Protein AF-A0A843AH97-F1 (afdb_monomer_lite)

Sequence (191 aa):
MILENIKKQIEERYIKLLIFLILFKHTNIVRNILRIFKMFNLHNDKRGQLSIEFLLISLISILILVSISLPLTEIAVDSTLSTVKLLETKSEISKITNSIDDVYSDGVGSKRILYVEMPKETYLIFSNDSMLKKGIVTGNLDAFNYSKQIKIMFNADNINSRLNFKKNINYKVTIEWPIETENIILKNVEA

Secondary structure (DSSP, 8-state):
-HHHHHHHHHHHHHHHHHHHHHHHHHSHHHHHHHHHHHH---TT-HHHHHHHHHHHHHHHHHHHHHHHHHHHHHHHHHHHHHHHHHHHHHHHHHHHHHHHHHHHHH-TT-EEEEEEE-SS-EEEEEEEETTTTEEEEEEEEEETTEEEEEEEEES--SB-EEEEE-TT-EEEEEEE--TT-SSBEEEEEE-

pLDDT: mean 77.0, std 17.55, range [32.59, 95.69]

Foldseek 3Di:
DVVVVVVVVVVVVVVVVVVVVVVVVVPVVVVVVVVVVVVLVPPDDPPVSVVVVVVVVVVVVVVVVVVVVVVVVVVVVVVVVVVVLVVLQLVLVVVVQVVLLVQVVVHAFDKDKDKGARQAKWKWWWAADPVVCWIWIWIFGDDPPDTDIDIDIHNHRQETDMDTHHHGFIWIWMWHRYNVDPHIDIDIDGD

Organism: Methanobrevibacter arboriphilus (NCBI:txid39441)

Structure (mmCIF, N/CA/C/O backbone):
data_AF-A0A843AH97-F1
#
_entry.id   AF-A0A843AH97-F1
#
loop_
_atom_site.group_PDB
_atom_site.id
_atom_site.type_symbol
_atom_site.label_atom_id
_atom_site.label_alt_id
_atom_site.label_comp_id
_atom_site.label_asym_id
_atom_site.label_entity_id
_atom_site.label_seq_id
_atom_site.pdbx_PDB_ins_code
_atom_site.Cartn_x
_atom_site.Cartn_y
_atom_site.Cartn_z
_atom_site.occupancy
_atom_site.B_iso_or_equiv
_atom_site.auth_seq_id
_atom_site.auth_comp_id
_atom_site.auth_asym_id
_atom_site.auth_atom_id
_atom_site.pdbx_PDB_model_num
ATOM 1 N N . MET A 1 1 ? 15.071 20.144 -2.830 1.00 48.41 1 MET A N 1
ATOM 2 C CA . MET A 1 1 ? 15.054 18.743 -2.352 1.00 48.41 1 MET A CA 1
ATOM 3 C C . MET A 1 1 ? 14.741 17.702 -3.435 1.00 48.41 1 MET A C 1
ATOM 5 O O . MET A 1 1 ? 15.640 16.942 -3.753 1.00 48.41 1 MET A O 1
ATOM 9 N N . ILE A 1 2 ? 13.555 17.658 -4.072 1.00 35.97 2 ILE A N 1
ATOM 10 C CA . ILE A 1 2 ? 13.271 16.689 -5.173 1.00 35.97 2 ILE A CA 1
ATOM 11 C C . ILE A 1 2 ? 14.210 16.901 -6.371 1.00 35.97 2 ILE A C 1
ATOM 13 O O . ILE A 1 2 ? 14.815 15.957 -6.870 1.00 35.97 2 ILE A O 1
ATOM 17 N N . LEU A 1 3 ? 14.398 18.162 -6.769 1.00 32.59 3 LEU A N 1
ATOM 18 C CA . LEU A 1 3 ? 15.312 18.546 -7.849 1.00 32.59 3 LEU A CA 1
ATOM 19 C C . LEU A 1 3 ? 16.770 18.145 -7.559 1.00 32.59 3 LEU A C 1
ATOM 21 O O . LEU A 1 3 ? 17.535 17.858 -8.467 1.00 32.59 3 LEU A O 1
ATOM 25 N N . GLU A 1 4 ? 17.133 18.092 -6.281 1.00 37.38 4 GLU A N 1
ATOM 26 C CA . GLU A 1 4 ? 18.486 17.833 -5.789 1.00 37.38 4 GLU A CA 1
ATOM 27 C C . GLU A 1 4 ? 18.822 16.340 -5.832 1.00 37.38 4 GLU A C 1
ATOM 29 O O . GLU A 1 4 ? 19.929 15.969 -6.200 1.00 37.38 4 GLU A O 1
ATOM 34 N N . ASN A 1 5 ? 17.839 15.472 -5.570 1.00 41.22 5 ASN A N 1
ATOM 35 C CA . ASN A 1 5 ? 17.988 14.025 -5.732 1.00 41.22 5 ASN A CA 1
ATOM 36 C C . ASN A 1 5 ? 17.799 13.551 -7.169 1.00 41.22 5 ASN A C 1
ATOM 38 O O . ASN A 1 5 ? 18.440 12.581 -7.560 1.00 41.22 5 ASN A O 1
ATOM 42 N N . ILE A 1 6 ? 16.988 14.248 -7.972 1.00 43.59 6 ILE A N 1
ATOM 43 C CA . ILE A 1 6 ? 16.999 14.061 -9.427 1.00 43.59 6 ILE A CA 1
ATOM 44 C C . ILE A 1 6 ? 18.389 14.417 -9.947 1.00 43.59 6 ILE A C 1
ATOM 46 O O . ILE A 1 6 ? 18.993 13.612 -10.642 1.00 43.59 6 ILE A O 1
ATOM 50 N N . LYS A 1 7 ? 18.951 15.556 -9.525 1.00 41.38 7 LYS A N 1
ATOM 51 C CA . LYS A 1 7 ? 20.321 15.943 -9.869 1.00 41.38 7 LYS A CA 1
ATOM 52 C C . LYS A 1 7 ? 21.348 14.919 -9.381 1.00 41.38 7 LYS A C 1
ATOM 54 O O . LYS A 1 7 ? 22.207 14.551 -10.164 1.00 41.38 7 LYS A O 1
ATOM 59 N N . LYS A 1 8 ? 21.221 14.386 -8.163 1.00 50.06 8 LYS A N 1
ATOM 60 C CA . LYS A 1 8 ? 22.144 13.382 -7.607 1.00 50.06 8 LYS A CA 1
ATOM 61 C C . LYS A 1 8 ? 22.036 12.012 -8.283 1.00 50.06 8 LYS A C 1
ATOM 63 O O . LYS A 1 8 ? 23.054 11.389 -8.546 1.00 50.06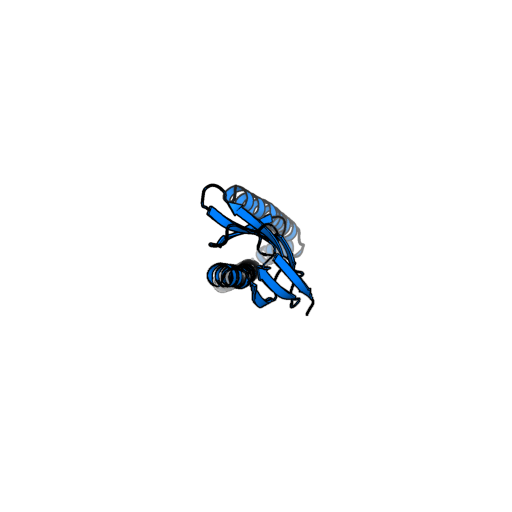 8 LYS A O 1
ATOM 68 N N . GLN A 1 9 ? 20.831 11.543 -8.616 1.00 45.91 9 GLN A N 1
ATOM 69 C CA . GLN A 1 9 ? 20.646 10.313 -9.398 1.00 45.91 9 GLN A CA 1
ATOM 70 C C . GLN A 1 9 ? 21.094 10.486 -10.844 1.00 45.91 9 GLN A C 1
ATOM 72 O O . GLN A 1 9 ? 21.639 9.548 -11.421 1.00 45.91 9 GLN A O 1
ATOM 77 N N . ILE A 1 10 ? 20.875 11.668 -11.422 1.00 49.38 10 ILE A N 1
ATOM 78 C CA . ILE A 1 10 ? 21.447 12.044 -12.709 1.00 49.38 10 ILE A CA 1
ATOM 79 C C . ILE A 1 10 ? 22.967 12.025 -12.578 1.00 49.38 10 ILE A C 1
ATOM 81 O O . ILE A 1 10 ? 23.585 11.332 -13.357 1.00 49.38 10 ILE A O 1
ATOM 85 N N . GLU A 1 11 ? 23.578 12.650 -11.575 1.00 50.44 11 GLU A N 1
ATOM 86 C CA . GLU A 1 11 ? 25.032 12.663 -11.371 1.00 50.44 11 GLU A CA 1
ATOM 87 C C . GLU A 1 11 ? 25.610 11.260 -11.128 1.00 50.44 11 GLU A C 1
ATOM 89 O O . GLU A 1 11 ? 26.576 10.899 -11.786 1.00 50.44 11 GLU A O 1
ATOM 94 N N . GLU A 1 12 ? 25.010 10.416 -10.285 1.00 60.78 12 GLU A N 1
ATOM 95 C CA . GLU A 1 12 ? 25.463 9.032 -10.062 1.00 60.78 12 GLU A CA 1
ATOM 96 C C . GLU A 1 12 ? 25.290 8.152 -11.306 1.00 60.78 12 GLU A C 1
ATOM 98 O O . GLU A 1 12 ? 26.157 7.331 -11.623 1.00 60.78 12 GLU A O 1
ATOM 103 N N . ARG A 1 13 ? 24.187 8.319 -12.046 1.00 56.66 13 ARG A N 1
ATOM 104 C CA . ARG A 1 13 ? 23.978 7.603 -13.309 1.00 56.66 13 ARG A CA 1
ATOM 105 C C . ARG A 1 13 ? 24.857 8.160 -14.414 1.00 56.66 13 ARG A C 1
ATOM 107 O O . ARG A 1 13 ? 25.348 7.355 -15.184 1.00 56.66 13 ARG A O 1
ATOM 114 N N . TYR A 1 14 ? 25.134 9.462 -14.458 1.00 56.94 14 TYR A N 1
ATOM 115 C CA . TYR A 1 14 ? 26.112 10.084 -15.350 1.00 56.94 14 TYR A CA 1
ATOM 116 C C . TYR A 1 14 ? 27.508 9.616 -14.998 1.00 56.94 14 TYR A C 1
ATOM 118 O O . TYR A 1 14 ? 28.251 9.330 -15.911 1.00 56.94 14 TYR A O 1
ATOM 126 N N . ILE A 1 15 ? 27.862 9.445 -13.727 1.00 57.78 15 ILE A N 1
ATOM 127 C CA . ILE A 1 15 ? 29.131 8.836 -13.325 1.00 57.78 15 ILE A CA 1
ATOM 128 C C . ILE A 1 15 ? 29.176 7.387 -13.803 1.00 57.78 15 ILE A C 1
ATOM 130 O O . ILE A 1 15 ? 30.179 6.996 -14.378 1.00 57.78 15 ILE A O 1
ATOM 134 N N . LYS A 1 16 ? 28.097 6.601 -13.686 1.00 53.53 16 LYS A N 1
ATOM 135 C CA . LYS A 1 16 ? 28.036 5.254 -14.286 1.00 53.53 16 LYS A CA 1
ATOM 136 C C . LYS A 1 16 ? 28.083 5.273 -15.812 1.00 53.53 16 LYS A C 1
ATOM 138 O O . LYS A 1 16 ? 28.697 4.387 -16.387 1.00 53.53 16 LYS A O 1
ATOM 143 N N . LEU A 1 17 ? 27.486 6.266 -16.464 1.00 51.50 17 LEU A N 1
ATOM 144 C CA . LEU A 1 17 ? 27.475 6.445 -17.917 1.00 51.50 17 LEU A CA 1
ATOM 145 C C . LEU A 1 17 ? 28.831 6.954 -18.412 1.00 51.50 17 LEU A C 1
ATOM 147 O O . LEU A 1 17 ? 29.264 6.585 -19.487 1.00 51.50 17 LEU A O 1
ATOM 151 N N . LEU A 1 18 ? 29.537 7.736 -17.601 1.00 51.19 18 LEU A N 1
ATOM 152 C CA . LEU A 1 18 ? 30.864 8.287 -17.842 1.00 51.19 18 LEU A CA 1
ATOM 153 C C . LEU A 1 18 ? 31.929 7.234 -17.532 1.00 51.19 18 LEU A C 1
ATOM 155 O O . LEU A 1 18 ? 32.866 7.105 -18.298 1.00 51.19 18 LEU A O 1
ATOM 159 N N . ILE A 1 19 ? 31.731 6.390 -16.517 1.00 55.66 19 ILE A N 1
ATOM 160 C CA . ILE A 1 19 ? 32.484 5.150 -16.286 1.00 55.66 19 ILE A CA 1
ATOM 161 C C . ILE A 1 19 ? 32.213 4.166 -17.420 1.00 55.66 19 ILE A C 1
ATOM 163 O O . ILE A 1 19 ? 33.160 3.599 -17.941 1.00 55.66 19 ILE A O 1
ATOM 167 N N . PHE A 1 20 ? 30.966 3.998 -17.863 1.00 57.06 20 PHE A N 1
ATOM 168 C CA . PHE A 1 20 ? 30.628 3.184 -19.028 1.00 57.06 20 PHE A CA 1
ATOM 169 C C . PHE A 1 20 ? 31.269 3.753 -20.290 1.00 57.06 20 PHE A C 1
ATOM 171 O O . PHE A 1 20 ? 31.850 2.986 -21.028 1.00 57.06 20 PHE A O 1
ATOM 178 N N . LEU A 1 21 ? 31.263 5.068 -20.517 1.00 50.25 21 LEU A N 1
ATOM 179 C CA . LEU A 1 21 ? 31.915 5.723 -21.655 1.00 50.25 21 LEU A CA 1
ATOM 180 C C . LEU A 1 21 ? 33.443 5.663 -21.563 1.00 50.25 21 LEU A C 1
ATOM 182 O O . LEU A 1 21 ? 34.095 5.512 -22.589 1.00 50.25 21 LEU A O 1
ATOM 186 N N . ILE A 1 22 ? 34.027 5.750 -20.366 1.00 53.50 22 ILE A N 1
ATOM 187 C CA . ILE A 1 22 ? 35.463 5.569 -20.123 1.00 53.50 22 ILE A CA 1
ATOM 188 C C . ILE A 1 22 ? 35.842 4.112 -20.371 1.00 53.50 22 ILE A C 1
ATOM 190 O O . ILE A 1 22 ? 36.798 3.868 -21.097 1.00 53.50 22 ILE A O 1
ATOM 194 N N . LEU A 1 23 ? 35.082 3.152 -19.837 1.00 44.38 23 LEU A N 1
ATOM 195 C CA . LEU A 1 23 ? 35.257 1.720 -20.076 1.00 44.38 23 LEU A CA 1
ATOM 196 C C . LEU A 1 23 ? 35.037 1.394 -21.550 1.00 44.38 23 LEU A C 1
ATOM 198 O O . LEU A 1 23 ? 35.840 0.672 -22.114 1.00 44.38 23 LEU A O 1
ATOM 202 N N . PHE A 1 24 ? 34.033 1.981 -22.199 1.00 46.62 24 PHE A N 1
ATOM 203 C CA . PHE A 1 24 ? 33.745 1.863 -23.627 1.00 46.62 24 PHE A CA 1
ATOM 204 C C . PHE A 1 24 ? 34.924 2.407 -24.435 1.00 46.62 24 PHE A C 1
ATOM 206 O O . PHE A 1 24 ? 35.489 1.669 -25.234 1.00 46.62 24 PHE A O 1
ATOM 213 N N . LYS A 1 25 ? 35.415 3.616 -24.133 1.00 46.50 25 LYS A N 1
ATOM 214 C CA . LYS A 1 25 ? 36.637 4.205 -24.710 1.00 46.50 25 LYS A CA 1
ATOM 215 C C . LYS A 1 25 ? 37.885 3.342 -24.469 1.00 46.50 25 LYS A C 1
ATOM 217 O O . LYS A 1 25 ? 38.761 3.309 -25.332 1.00 46.50 25 LYS A O 1
ATOM 222 N N . HIS A 1 26 ? 37.964 2.639 -23.336 1.00 46.81 26 HIS A N 1
ATOM 223 C CA . HIS A 1 26 ? 39.057 1.723 -22.988 1.00 46.81 26 HIS A CA 1
ATOM 224 C C . HIS A 1 26 ? 38.845 0.271 -23.434 1.00 46.81 26 HIS A C 1
ATOM 226 O O . HIS A 1 26 ? 39.781 -0.527 -23.341 1.00 46.81 26 HIS A O 1
ATOM 232 N N . THR A 1 27 ? 37.670 -0.095 -23.950 1.00 45.19 27 THR A N 1
ATOM 233 C CA . THR A 1 27 ? 37.465 -1.423 -24.518 1.00 45.19 27 THR A CA 1
ATOM 234 C C . THR A 1 27 ? 38.275 -1.532 -25.804 1.00 45.19 27 THR A C 1
ATOM 236 O O . THR A 1 27 ? 38.279 -0.633 -26.652 1.00 45.19 27 THR A O 1
ATOM 239 N N . ASN A 1 28 ? 38.941 -2.676 -25.993 1.00 49.50 28 ASN A N 1
ATOM 240 C CA . ASN A 1 28 ? 39.615 -2.993 -27.255 1.00 49.50 28 ASN A CA 1
ATOM 241 C C . ASN A 1 28 ? 38.661 -2.892 -28.461 1.00 49.50 28 ASN A C 1
ATOM 243 O O . ASN A 1 28 ? 39.136 -2.690 -29.571 1.00 49.50 28 ASN A O 1
ATOM 247 N N . ILE A 1 29 ? 37.342 -2.960 -28.238 1.00 50.91 29 ILE A N 1
ATOM 248 C CA . ILE A 1 29 ? 36.276 -2.769 -29.226 1.00 50.91 29 ILE A CA 1
ATOM 249 C C . ILE A 1 29 ? 36.236 -1.346 -29.784 1.00 50.91 29 ILE A C 1
ATOM 251 O O . ILE A 1 29 ? 36.312 -1.205 -30.997 1.00 50.91 29 ILE A O 1
ATOM 255 N N . VAL A 1 30 ? 36.206 -0.288 -28.967 1.00 50.69 30 VAL A N 1
ATOM 256 C CA . VAL A 1 30 ? 36.176 1.093 -29.497 1.00 50.69 30 VAL A CA 1
ATOM 257 C C . VAL A 1 30 ? 37.502 1.462 -30.145 1.00 50.69 30 VAL A C 1
ATOM 259 O O . VAL A 1 30 ? 37.520 2.079 -31.210 1.00 50.69 30 VAL A O 1
ATOM 262 N N . ARG A 1 31 ? 38.625 1.013 -29.567 1.00 50.66 31 ARG A N 1
ATOM 263 C CA . ARG A 1 31 ? 39.939 1.181 -30.197 1.00 50.66 31 ARG A CA 1
ATOM 264 C C . ARG A 1 31 ? 40.022 0.424 -31.525 1.00 50.66 31 ARG A C 1
ATOM 266 O O . ARG A 1 31 ? 40.569 0.980 -32.470 1.00 50.66 31 ARG A O 1
ATOM 273 N N . ASN A 1 32 ? 39.458 -0.784 -31.630 1.00 51.88 32 ASN A N 1
ATOM 274 C CA . ASN A 1 32 ? 39.369 -1.525 -32.892 1.00 51.88 32 ASN A CA 1
ATOM 275 C C . ASN A 1 32 ? 38.402 -0.878 -33.883 1.00 51.88 32 ASN A C 1
ATOM 277 O O . ASN A 1 32 ? 38.752 -0.820 -35.049 1.00 51.88 32 ASN A O 1
ATOM 281 N N . ILE A 1 33 ? 37.254 -0.341 -33.463 1.00 55.91 33 ILE A N 1
ATOM 282 C CA . ILE A 1 33 ? 36.317 0.376 -34.345 1.00 55.91 33 ILE A CA 1
ATOM 283 C C . ILE A 1 33 ? 36.978 1.641 -34.905 1.00 55.91 33 ILE A C 1
ATOM 285 O O . ILE A 1 33 ? 36.928 1.873 -36.108 1.00 55.91 33 ILE A O 1
ATOM 289 N N . LEU A 1 34 ? 37.686 2.414 -34.075 1.00 55.69 34 LEU A N 1
ATOM 290 C CA . LEU A 1 34 ? 38.451 3.579 -34.529 1.00 55.69 34 LEU A CA 1
ATOM 291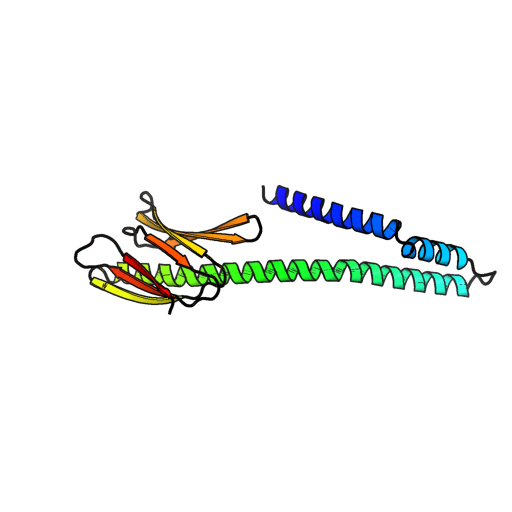 C C . LEU A 1 34 ? 39.599 3.173 -35.474 1.00 55.69 34 LEU A C 1
ATOM 293 O O . LEU A 1 34 ? 39.903 3.879 -36.433 1.00 55.69 34 LEU A O 1
ATOM 297 N N . ARG A 1 35 ? 40.232 2.015 -35.231 1.00 54.41 35 ARG A N 1
ATOM 298 C CA . ARG A 1 35 ? 41.276 1.446 -36.099 1.00 54.41 35 ARG A CA 1
ATOM 299 C C . ARG A 1 35 ? 40.701 0.924 -37.418 1.00 54.41 35 ARG A C 1
ATOM 301 O O . ARG A 1 35 ? 41.342 1.124 -38.439 1.00 54.41 35 ARG A O 1
ATOM 308 N N . ILE A 1 36 ? 39.502 0.340 -37.404 1.00 55.31 36 ILE A N 1
ATOM 309 C CA . ILE A 1 36 ? 38.724 -0.064 -38.584 1.00 55.31 36 ILE A CA 1
ATOM 310 C C . ILE A 1 36 ? 38.350 1.175 -39.396 1.00 55.31 36 ILE A C 1
ATOM 312 O O . ILE A 1 36 ? 38.588 1.171 -40.592 1.00 55.31 36 ILE A O 1
ATOM 316 N N . PHE A 1 37 ? 37.893 2.264 -38.768 1.00 53.94 37 PHE A N 1
ATOM 317 C CA . PHE A 1 37 ? 37.676 3.551 -39.446 1.00 53.94 37 PHE A CA 1
ATOM 318 C C . PHE A 1 37 ? 38.953 4.078 -40.105 1.00 53.94 37 PHE A C 1
ATOM 320 O O . PHE A 1 37 ? 38.936 4.507 -41.253 1.00 53.94 37 PHE A O 1
ATOM 327 N N . LYS A 1 38 ? 40.088 3.990 -39.404 1.00 54.53 38 LYS A N 1
ATOM 328 C CA . LYS A 1 38 ? 41.392 4.407 -39.939 1.00 54.53 38 LYS A CA 1
ATOM 329 C C . LYS A 1 38 ? 41.898 3.484 -41.062 1.00 54.53 38 LYS A C 1
ATOM 331 O O . LYS A 1 38 ? 42.647 3.936 -41.921 1.00 54.53 38 LYS A O 1
ATOM 336 N N . MET A 1 39 ? 41.493 2.212 -41.053 1.00 49.28 39 MET A N 1
ATOM 337 C CA . MET A 1 39 ? 41.811 1.189 -42.059 1.00 49.28 39 MET A CA 1
ATOM 338 C C . MET A 1 39 ? 40.858 1.236 -43.267 1.00 49.28 39 MET A C 1
ATOM 340 O O . MET A 1 39 ? 41.263 0.885 -44.368 1.00 49.28 39 MET A O 1
ATOM 344 N N . PHE A 1 40 ? 39.636 1.752 -43.089 1.00 52.19 40 PHE A N 1
ATOM 345 C CA . PHE A 1 40 ? 38.654 2.039 -44.142 1.00 52.19 40 PHE A CA 1
ATOM 346 C C . PHE A 1 40 ? 38.987 3.287 -44.972 1.00 52.19 40 PHE A C 1
ATOM 348 O O . PHE A 1 40 ? 38.171 3.729 -45.781 1.00 52.19 40 PHE A O 1
ATOM 355 N N . ASN A 1 41 ? 40.210 3.815 -44.856 1.00 49.38 41 ASN A N 1
ATOM 356 C CA . ASN A 1 41 ? 40.803 4.675 -45.878 1.00 49.38 41 ASN A CA 1
ATOM 357 C C . ASN A 1 41 ? 41.210 3.808 -47.092 1.00 49.38 41 ASN A C 1
ATOM 359 O O . ASN A 1 41 ? 42.381 3.664 -47.447 1.00 49.38 41 ASN A O 1
ATOM 363 N N . LEU A 1 42 ? 40.205 3.121 -47.635 1.00 50.28 42 LEU A N 1
ATOM 364 C CA . LEU A 1 42 ? 40.272 2.108 -48.672 1.00 50.28 42 LEU A CA 1
ATOM 365 C C . LEU A 1 42 ? 40.537 2.821 -50.002 1.00 50.28 42 LEU A C 1
ATOM 367 O O . LEU A 1 42 ? 39.665 3.474 -50.557 1.00 50.28 42 LEU A O 1
ATOM 371 N N . HIS A 1 43 ? 41.792 2.742 -50.437 1.00 51.66 43 HIS A N 1
ATOM 372 C CA . HIS A 1 43 ? 42.292 2.875 -51.806 1.00 51.66 43 HIS A CA 1
ATOM 373 C C . HIS A 1 43 ? 41.345 3.529 -52.845 1.00 51.66 43 HIS A C 1
ATOM 375 O O . HIS A 1 43 ? 40.490 2.867 -53.418 1.00 51.66 43 HIS A O 1
ATOM 381 N N . ASN A 1 44 ? 41.581 4.815 -53.134 1.00 53.03 44 ASN A N 1
ATOM 382 C CA . ASN A 1 44 ? 41.389 5.503 -54.424 1.00 53.03 44 ASN A CA 1
ATOM 383 C C . ASN A 1 44 ? 40.116 5.243 -55.269 1.00 53.03 44 ASN A C 1
ATOM 385 O O . ASN A 1 44 ? 40.170 5.414 -56.485 1.00 53.03 44 ASN A O 1
ATOM 389 N N . ASP A 1 45 ? 38.952 4.975 -54.669 1.00 58.00 45 ASP A N 1
ATOM 390 C CA . ASP A 1 45 ? 37.665 5.150 -55.361 1.00 58.00 45 ASP A CA 1
ATOM 391 C C . ASP A 1 45 ? 36.699 6.028 -54.550 1.00 58.00 45 ASP A C 1
ATOM 393 O O . ASP A 1 45 ? 35.979 5.595 -53.646 1.00 58.00 45 ASP A O 1
ATOM 397 N N . LYS A 1 46 ? 36.713 7.327 -54.877 1.00 61.16 46 LYS A N 1
ATOM 398 C CA . LYS A 1 46 ? 36.056 8.398 -54.109 1.00 61.16 46 LYS A CA 1
ATOM 399 C C . LYS A 1 46 ? 34.533 8.254 -54.031 1.00 61.16 46 LYS A C 1
ATOM 401 O O . LYS A 1 46 ? 33.919 8.865 -53.163 1.00 61.16 46 LYS A O 1
ATOM 406 N N . ARG A 1 47 ? 33.908 7.498 -54.943 1.00 63.06 47 ARG A N 1
ATOM 407 C CA . ARG A 1 47 ? 32.441 7.366 -55.006 1.00 63.06 47 ARG A CA 1
ATOM 408 C C . ARG A 1 47 ? 31.918 6.237 -54.115 1.00 63.06 47 ARG A C 1
ATOM 410 O O . ARG A 1 47 ? 30.926 6.443 -53.426 1.00 63.06 47 ARG A O 1
ATOM 417 N N . GLY A 1 48 ? 32.599 5.088 -54.077 1.00 62.66 48 GLY A N 1
ATOM 418 C CA . GLY A 1 48 ? 32.209 3.945 -53.239 1.00 62.66 48 GLY A CA 1
ATOM 419 C C . GLY A 1 48 ? 32.534 4.130 -51.752 1.00 62.66 48 GLY A C 1
ATOM 420 O O . GLY A 1 48 ? 31.758 3.710 -50.894 1.00 62.66 48 GLY A O 1
ATOM 421 N N . GLN A 1 49 ? 33.640 4.818 -51.440 1.00 68.81 49 GLN A N 1
ATOM 422 C CA . GLN A 1 49 ? 34.074 5.085 -50.063 1.00 68.81 49 GLN A CA 1
ATOM 423 C C . GLN A 1 49 ? 33.067 5.956 -49.290 1.00 68.81 49 GLN A C 1
ATOM 425 O O . GLN A 1 49 ? 32.730 5.638 -48.152 1.00 68.81 49 GLN A O 1
ATOM 430 N N . LEU A 1 50 ? 32.525 7.003 -49.924 1.00 68.75 50 LEU A N 1
ATOM 431 C CA . LEU A 1 50 ? 31.550 7.901 -49.292 1.00 68.75 50 LEU A CA 1
ATOM 432 C C . LEU A 1 50 ? 30.246 7.182 -48.920 1.00 68.75 50 LEU A C 1
ATOM 434 O O . LEU A 1 50 ? 29.699 7.408 -47.842 1.00 68.75 50 LEU A O 1
ATOM 438 N N . SER A 1 51 ? 29.756 6.289 -49.784 1.00 77.81 51 SER A N 1
ATOM 439 C CA . SER A 1 51 ? 28.543 5.512 -49.508 1.00 77.81 51 SER A CA 1
ATOM 440 C C . SER A 1 51 ? 28.734 4.530 -48.348 1.00 77.81 51 SER A C 1
ATOM 442 O O . SER A 1 51 ? 27.832 4.379 -47.525 1.00 77.81 51 SER A O 1
ATOM 444 N N . ILE A 1 52 ? 29.908 3.894 -48.250 1.00 78.38 52 ILE A N 1
ATOM 445 C CA . ILE A 1 52 ? 30.224 2.950 -47.168 1.00 78.38 52 ILE A CA 1
ATOM 446 C C . ILE A 1 52 ? 30.373 3.669 -45.821 1.00 78.38 52 ILE A C 1
ATOM 448 O O . ILE A 1 52 ? 29.880 3.184 -44.803 1.00 78.38 52 ILE A O 1
ATOM 452 N N . GLU A 1 53 ? 31.014 4.840 -45.816 1.00 72.56 53 GLU A N 1
ATOM 453 C CA . GLU A 1 53 ? 31.228 5.642 -44.613 1.00 72.56 53 GLU A CA 1
ATOM 454 C C . GLU A 1 53 ? 29.896 6.168 -44.079 1.00 72.56 53 GLU A C 1
ATOM 456 O O . GLU A 1 53 ? 29.613 6.049 -42.887 1.00 72.56 53 GLU A O 1
ATOM 461 N N . PHE A 1 54 ? 29.026 6.645 -44.973 1.00 81.06 54 PHE A N 1
ATOM 462 C CA . PHE A 1 54 ? 27.678 7.065 -44.608 1.00 81.06 54 PHE A CA 1
ATOM 463 C C . PHE A 1 54 ? 26.849 5.913 -44.017 1.00 81.06 54 PHE A C 1
ATOM 465 O O . PHE A 1 54 ? 26.180 6.094 -42.997 1.00 81.06 54 PHE A O 1
ATOM 472 N N . LEU A 1 55 ? 26.931 4.713 -44.604 1.00 82.50 55 LEU A N 1
ATOM 473 C CA . LEU A 1 55 ? 26.243 3.523 -44.095 1.00 82.50 55 LEU A CA 1
ATOM 474 C C . LEU A 1 55 ? 26.756 3.136 -42.700 1.00 82.50 55 LEU A C 1
ATOM 476 O O . LEU A 1 55 ? 25.957 2.885 -41.798 1.00 82.50 55 LEU A O 1
ATOM 480 N N . LEU A 1 56 ? 28.075 3.145 -42.494 1.00 77.62 56 LEU A N 1
ATOM 481 C CA . LEU A 1 56 ? 28.697 2.848 -41.201 1.00 77.62 56 LEU A CA 1
ATOM 482 C C . LEU A 1 56 ? 28.331 3.878 -40.127 1.00 77.62 56 LEU A C 1
ATOM 484 O O . LEU A 1 56 ? 28.003 3.491 -39.006 1.00 77.62 56 LEU A O 1
ATOM 488 N N . ILE A 1 57 ? 28.346 5.172 -40.457 1.00 81.00 57 ILE A N 1
ATOM 489 C CA . ILE A 1 57 ? 27.942 6.239 -39.533 1.00 81.00 57 ILE A CA 1
ATOM 490 C C . ILE A 1 57 ? 26.470 6.072 -39.151 1.00 81.00 57 ILE A C 1
ATOM 492 O O . ILE A 1 57 ? 26.152 6.085 -37.965 1.00 81.00 57 ILE A O 1
ATOM 496 N N . SER A 1 58 ? 25.587 5.841 -40.127 1.00 80.69 58 SER A N 1
ATOM 497 C CA . SER A 1 58 ? 24.159 5.610 -39.878 1.00 80.69 58 SER A CA 1
ATOM 498 C C . SER A 1 58 ? 23.927 4.396 -38.973 1.00 80.69 58 SER A C 1
ATOM 500 O O . SER A 1 58 ? 23.189 4.488 -37.990 1.00 80.69 58 SER A O 1
ATOM 502 N N . LEU A 1 59 ? 24.626 3.286 -39.232 1.00 83.31 59 LEU A N 1
ATOM 503 C CA . LEU A 1 59 ? 24.555 2.082 -38.405 1.00 83.31 59 LEU A CA 1
ATOM 504 C C . LEU A 1 59 ? 25.005 2.356 -36.963 1.00 83.31 59 LEU A C 1
ATOM 506 O O . LEU A 1 59 ? 24.331 1.952 -36.017 1.00 83.31 59 LEU A O 1
ATOM 510 N N . ILE A 1 60 ? 26.112 3.076 -36.778 1.00 82.88 60 ILE A N 1
ATOM 511 C CA . ILE A 1 60 ? 26.612 3.442 -35.447 1.00 82.88 60 ILE A CA 1
ATOM 512 C C . ILE A 1 60 ? 25.633 4.375 -34.731 1.00 82.88 60 ILE A C 1
ATOM 514 O O . ILE A 1 60 ? 25.379 4.185 -33.543 1.00 82.88 60 ILE A O 1
ATOM 518 N N . SER A 1 61 ? 25.033 5.339 -35.433 1.00 81.81 61 SER A N 1
ATOM 519 C CA . SER A 1 61 ? 24.001 6.210 -34.864 1.00 81.81 61 SER A CA 1
ATOM 520 C C . SER A 1 61 ? 22.787 5.417 -34.378 1.00 81.81 61 SER A C 1
ATOM 522 O O . SER A 1 61 ? 22.307 5.672 -33.274 1.00 81.81 61 SER A O 1
ATOM 524 N N . ILE A 1 62 ? 22.331 4.419 -35.142 1.00 87.38 62 ILE A N 1
ATOM 525 C CA . ILE A 1 62 ? 21.234 3.528 -34.734 1.00 87.38 62 ILE A CA 1
ATOM 526 C C . ILE A 1 62 ? 21.631 2.716 -33.495 1.00 87.38 62 ILE A C 1
ATOM 528 O O . ILE A 1 62 ? 20.858 2.638 -32.542 1.00 87.38 62 ILE A O 1
ATOM 532 N N . LEU A 1 63 ? 22.845 2.158 -33.461 1.00 79.88 63 LEU A N 1
ATOM 533 C CA . LEU A 1 63 ? 23.331 1.391 -32.309 1.00 79.88 63 LEU A CA 1
ATOM 534 C C . LEU A 1 63 ? 23.420 2.247 -31.038 1.00 79.88 63 LEU A C 1
ATOM 536 O O . LEU A 1 63 ? 23.026 1.792 -29.964 1.00 79.88 63 LEU A O 1
ATOM 540 N N . ILE A 1 64 ? 23.885 3.495 -31.151 1.00 79.00 64 ILE A N 1
ATOM 541 C CA . ILE A 1 64 ? 23.911 4.450 -30.033 1.00 79.00 64 ILE A CA 1
ATOM 542 C C . ILE A 1 64 ? 22.484 4.759 -29.565 1.00 79.00 64 ILE A C 1
ATOM 544 O O . ILE A 1 64 ? 22.219 4.749 -28.363 1.00 79.00 64 ILE A O 1
ATOM 548 N N . LEU A 1 65 ? 21.559 4.989 -30.500 1.00 78.00 65 LEU A N 1
ATOM 549 C CA . LEU A 1 65 ? 20.165 5.298 -30.189 1.00 78.00 65 LEU A CA 1
ATOM 550 C C . LEU A 1 65 ? 19.483 4.145 -29.437 1.00 78.00 65 LEU A C 1
ATOM 552 O O . LEU A 1 65 ? 18.857 4.375 -28.404 1.00 78.00 65 LEU A O 1
ATOM 556 N N . VAL A 1 66 ? 19.661 2.903 -29.899 1.00 79.75 66 VAL A N 1
ATOM 557 C CA . VAL A 1 66 ? 19.127 1.703 -29.232 1.00 79.75 66 VAL A CA 1
ATOM 558 C C . VAL A 1 66 ? 19.745 1.524 -27.844 1.00 79.75 66 VAL A C 1
ATOM 560 O O . VAL A 1 66 ? 19.023 1.276 -26.879 1.00 79.75 66 VAL A O 1
ATOM 563 N N . SER A 1 67 ? 21.061 1.719 -27.724 1.00 74.00 67 SER A N 1
ATOM 564 C CA . SER A 1 67 ? 21.791 1.596 -26.456 1.00 74.00 67 SER A CA 1
ATOM 565 C C . SER A 1 67 ? 21.274 2.553 -25.374 1.00 74.00 67 SER A C 1
ATOM 567 O O . SER A 1 67 ? 21.259 2.202 -24.198 1.00 74.00 67 SER A O 1
ATOM 569 N N . ILE A 1 68 ? 20.795 3.742 -25.757 1.00 76.12 68 ILE A N 1
ATOM 570 C CA . ILE A 1 68 ? 20.217 4.727 -24.829 1.00 76.12 68 ILE A CA 1
ATOM 571 C C . ILE A 1 68 ? 18.711 4.496 -24.621 1.00 76.12 68 ILE A C 1
ATOM 573 O O . ILE A 1 68 ? 18.200 4.671 -23.515 1.00 76.12 68 ILE A O 1
ATOM 577 N N . SER A 1 69 ? 17.984 4.090 -25.663 1.00 76.31 69 SER A N 1
ATOM 578 C CA . SER A 1 69 ? 16.524 3.943 -25.619 1.00 76.31 69 SER A CA 1
ATOM 579 C C . SER A 1 69 ? 16.059 2.795 -24.715 1.00 76.31 69 SER A C 1
ATOM 581 O O . SER A 1 69 ? 15.097 2.966 -23.961 1.00 76.31 69 SER A O 1
ATOM 583 N N . LEU A 1 70 ? 16.760 1.656 -24.728 1.00 77.50 70 LEU A N 1
ATOM 584 C CA . LEU A 1 70 ? 16.428 0.499 -23.888 1.00 77.50 70 LEU A CA 1
ATOM 585 C C . LEU A 1 70 ? 16.482 0.809 -22.378 1.00 77.50 70 LEU A C 1
ATOM 587 O O . LEU A 1 70 ? 15.451 0.654 -21.720 1.00 77.50 70 LEU A O 1
ATOM 591 N N . PRO A 1 71 ? 17.600 1.312 -21.811 1.00 75.56 71 PRO A N 1
ATOM 592 C CA . PRO A 1 71 ? 17.664 1.611 -20.381 1.00 75.56 71 PRO A CA 1
ATOM 593 C C . PRO A 1 71 ? 16.712 2.742 -19.971 1.00 75.56 71 PRO A C 1
ATOM 595 O O . PRO A 1 71 ? 16.198 2.730 -18.856 1.00 75.56 71 PRO A O 1
ATOM 598 N N . LEU A 1 72 ? 16.433 3.715 -20.848 1.00 70.12 72 LEU A N 1
ATOM 599 C CA . LEU A 1 72 ? 15.428 4.748 -20.568 1.00 70.12 72 LEU A CA 1
ATOM 600 C C . LEU A 1 72 ? 14.020 4.160 -20.436 1.00 70.12 72 LEU A C 1
ATOM 602 O O . LEU A 1 72 ? 13.273 4.550 -19.538 1.00 70.12 72 LEU A O 1
ATOM 606 N N . THR A 1 73 ? 13.677 3.211 -21.306 1.00 80.06 73 THR A N 1
ATOM 607 C CA . THR A 1 73 ? 12.378 2.531 -21.276 1.00 80.06 73 THR A CA 1
ATOM 608 C C . THR A 1 73 ? 12.217 1.724 -19.992 1.00 80.06 73 THR A C 1
ATOM 610 O O . THR A 1 73 ? 11.183 1.825 -19.338 1.00 80.06 73 THR A O 1
ATOM 613 N N . GLU A 1 74 ? 13.252 0.994 -19.578 1.00 76.62 74 GLU A N 1
ATOM 614 C CA . GLU A 1 74 ? 13.251 0.226 -18.327 1.00 76.62 74 GLU A CA 1
ATOM 615 C C . GLU A 1 74 ? 12.995 1.125 -17.104 1.00 76.62 74 GLU A C 1
ATOM 617 O O . GLU A 1 74 ? 12.095 0.858 -16.309 1.00 76.62 74 GLU A O 1
ATOM 622 N N . ILE A 1 75 ? 13.685 2.270 -17.014 1.00 77.75 75 ILE A N 1
ATOM 623 C CA . ILE A 1 75 ? 13.470 3.255 -15.938 1.00 77.75 75 ILE A CA 1
ATOM 624 C C . ILE A 1 75 ? 12.030 3.784 -15.941 1.00 77.75 75 ILE A C 1
ATOM 626 O O . ILE A 1 75 ? 11.420 3.952 -14.880 1.00 77.75 75 ILE A O 1
ATOM 630 N N . ALA A 1 76 ? 11.488 4.079 -17.125 1.00 72.94 76 ALA A N 1
ATOM 631 C CA . ALA A 1 76 ? 10.128 4.583 -17.260 1.00 72.94 76 ALA A CA 1
ATOM 632 C C . ALA A 1 76 ? 9.094 3.538 -16.809 1.00 72.94 76 ALA A C 1
ATOM 634 O O . ALA A 1 76 ? 8.143 3.882 -16.099 1.00 72.94 76 ALA A O 1
ATOM 635 N N . VAL A 1 77 ? 9.306 2.266 -17.154 1.00 81.75 77 VAL A N 1
ATOM 636 C CA . VAL A 1 77 ? 8.455 1.147 -16.731 1.00 81.75 77 VAL A CA 1
ATOM 637 C C . VAL A 1 77 ? 8.520 0.958 -15.217 1.00 81.75 77 VAL A C 1
ATOM 639 O O . VAL A 1 77 ? 7.475 0.932 -14.568 1.00 81.75 77 VAL A O 1
ATOM 642 N N . ASP A 1 78 ? 9.714 0.918 -14.627 1.00 78.06 78 ASP A N 1
ATOM 643 C CA . ASP A 1 78 ? 9.890 0.732 -13.181 1.00 78.06 78 ASP A CA 1
ATOM 644 C C . ASP A 1 78 ? 9.263 1.861 -12.356 1.00 78.06 78 ASP A C 1
ATOM 646 O O . ASP A 1 78 ? 8.628 1.625 -11.318 1.00 78.06 78 ASP A O 1
ATOM 650 N N . SER A 1 79 ? 9.408 3.102 -12.829 1.00 80.00 79 SER A N 1
ATOM 651 C CA . SER A 1 79 ? 8.797 4.284 -12.215 1.00 80.00 79 SER A CA 1
ATOM 652 C C . SER A 1 79 ? 7.269 4.216 -12.280 1.00 80.00 79 SER A C 1
ATOM 654 O O . SER A 1 79 ? 6.578 4.439 -11.275 1.00 80.00 79 SER A O 1
ATOM 656 N N . THR A 1 80 ? 6.737 3.840 -13.446 1.00 84.44 80 THR A N 1
ATOM 657 C CA . THR A 1 80 ? 5.297 3.659 -13.661 1.00 84.44 80 THR A CA 1
ATOM 658 C C . THR A 1 80 ? 4.751 2.570 -12.746 1.00 84.44 80 THR A C 1
ATOM 660 O O . THR A 1 80 ? 3.820 2.820 -11.983 1.00 84.44 80 THR A O 1
ATOM 663 N N . LEU A 1 81 ? 5.377 1.392 -12.725 1.00 87.44 81 LEU A N 1
ATOM 664 C CA . LEU A 1 81 ? 4.954 0.264 -11.896 1.00 87.44 81 LEU A CA 1
ATOM 665 C C . LEU A 1 81 ? 5.016 0.594 -10.398 1.00 87.44 81 LEU A C 1
ATOM 667 O O . LEU A 1 81 ? 4.137 0.212 -9.626 1.00 87.44 81 LEU A O 1
ATOM 671 N N . SER A 1 82 ? 6.041 1.332 -9.969 1.00 82.62 82 SER A N 1
ATOM 672 C CA . SER A 1 82 ? 6.159 1.798 -8.584 1.00 82.62 82 SER A CA 1
ATOM 673 C C . SER A 1 82 ? 5.056 2.785 -8.201 1.00 82.62 82 SER A C 1
ATOM 675 O O . SER A 1 82 ? 4.591 2.763 -7.059 1.00 82.62 82 SER A O 1
ATOM 677 N N . THR A 1 83 ? 4.633 3.630 -9.144 1.00 85.12 83 THR A N 1
ATOM 678 C CA . THR A 1 83 ? 3.535 4.588 -8.965 1.00 85.12 83 THR A CA 1
ATOM 679 C C . THR A 1 83 ? 2.184 3.884 -8.917 1.00 85.12 83 THR A C 1
ATOM 681 O O . THR A 1 83 ? 1.396 4.180 -8.023 1.00 85.12 83 THR A O 1
ATOM 684 N N . VAL A 1 84 ? 1.946 2.914 -9.806 1.00 89.38 84 VAL A N 1
ATOM 685 C CA . VAL A 1 84 ? 0.728 2.086 -9.811 1.00 89.38 84 VAL A CA 1
ATOM 686 C C . VAL A 1 84 ? 0.552 1.390 -8.465 1.00 89.38 84 VAL A C 1
ATOM 688 O O . VAL A 1 84 ? -0.462 1.603 -7.808 1.00 89.38 84 VAL A O 1
ATOM 691 N N . LYS A 1 85 ? 1.587 0.695 -7.975 1.00 88.19 85 LYS A N 1
ATOM 692 C CA . LYS A 1 85 ? 1.554 0.035 -6.657 1.00 88.19 85 LYS A CA 1
ATOM 693 C C . LYS A 1 85 ? 1.223 1.003 -5.521 1.00 88.19 85 LYS A C 1
ATOM 695 O O . LYS A 1 85 ? 0.525 0.646 -4.585 1.00 88.19 85 LYS A O 1
ATOM 700 N N . LEU A 1 86 ? 1.722 2.239 -5.584 1.00 87.62 86 LEU A N 1
ATOM 701 C CA . LEU A 1 86 ? 1.423 3.253 -4.572 1.00 87.62 86 LEU A CA 1
ATOM 702 C C . LEU A 1 86 ? -0.033 3.729 -4.635 1.00 87.62 86 LEU A C 1
ATOM 704 O O . LEU A 1 86 ? -0.639 3.972 -3.592 1.00 87.62 86 LEU A O 1
ATOM 708 N N . LEU A 1 87 ? -0.584 3.894 -5.838 1.00 89.50 87 LEU A N 1
ATOM 709 C CA . LEU A 1 87 ? -1.986 4.262 -6.029 1.00 89.50 87 LEU A CA 1
ATOM 710 C C . LEU A 1 87 ? -2.920 3.139 -5.576 1.00 89.50 87 LEU A C 1
ATOM 712 O O . LEU A 1 87 ? -3.910 3.419 -4.908 1.00 89.50 87 LEU A O 1
ATOM 716 N N . GLU A 1 88 ? -2.568 1.890 -5.866 1.00 92.50 88 GLU A N 1
ATOM 717 C CA . GLU A 1 88 ? -3.270 0.707 -5.371 1.00 92.50 88 GLU A CA 1
ATOM 718 C C . GLU A 1 88 ? -3.238 0.649 -3.839 1.00 92.50 88 GLU A C 1
ATOM 720 O O . GLU A 1 88 ? -4.300 0.606 -3.225 1.00 92.50 88 GLU A O 1
ATOM 725 N N . THR A 1 89 ? -2.069 0.788 -3.193 1.00 91.56 89 THR A N 1
ATOM 726 C CA . THR A 1 89 ? -2.000 0.889 -1.722 1.00 91.56 89 THR A CA 1
ATOM 727 C C . THR A 1 89 ? -2.877 2.026 -1.199 1.00 91.56 89 THR A C 1
ATOM 729 O O . THR A 1 89 ? -3.608 1.847 -0.231 1.00 91.56 89 THR A O 1
ATOM 732 N N . LYS A 1 90 ? -2.839 3.208 -1.828 1.00 92.06 90 LYS A N 1
ATOM 733 C CA . LYS A 1 90 ? -3.686 4.336 -1.416 1.00 92.06 90 LYS A CA 1
ATOM 734 C C . LYS A 1 90 ? -5.172 3.982 -1.512 1.00 92.06 90 LYS A C 1
ATOM 736 O O . LYS A 1 90 ? -5.918 4.313 -0.598 1.00 92.06 90 LYS A O 1
ATOM 741 N N . SER A 1 91 ? -5.581 3.318 -2.589 1.00 94.31 91 SER A N 1
ATOM 742 C CA . SER A 1 91 ? -6.953 2.849 -2.791 1.00 94.31 91 SER A CA 1
ATOM 743 C C . SER A 1 91 ? -7.378 1.860 -1.701 1.00 94.31 91 SER A C 1
ATOM 745 O O . SER A 1 91 ? -8.458 1.997 -1.133 1.00 94.31 91 SER A O 1
ATOM 747 N N . GLU A 1 92 ? -6.517 0.908 -1.347 1.00 94.94 92 GLU A N 1
ATOM 748 C CA . GLU A 1 92 ? -6.769 -0.047 -0.262 1.00 94.94 92 GLU A CA 1
ATOM 749 C C . GLU A 1 92 ? -6.879 0.630 1.111 1.00 94.94 92 GLU A C 1
ATOM 751 O O . GLU A 1 92 ? -7.802 0.346 1.874 1.00 94.94 92 GLU A O 1
ATOM 756 N N . ILE A 1 93 ? -6.009 1.602 1.411 1.00 94.31 93 ILE A N 1
ATOM 757 C CA . ILE A 1 93 ? -6.133 2.421 2.627 1.00 94.31 93 ILE A CA 1
ATOM 758 C C . ILE A 1 93 ? -7.455 3.203 2.607 1.00 94.31 93 ILE A C 1
ATOM 760 O O . ILE A 1 93 ? -8.131 3.270 3.631 1.00 94.31 93 ILE A O 1
ATOM 764 N N . SER A 1 94 ? -7.861 3.749 1.455 1.00 95.00 94 SER A N 1
ATOM 765 C CA . SER A 1 94 ? -9.144 4.447 1.314 1.00 95.00 94 SER A CA 1
ATOM 766 C C . SER A 1 94 ? -10.347 3.547 1.606 1.00 95.00 94 SER A C 1
ATOM 768 O O . SER A 1 94 ? -11.309 4.011 2.212 1.00 95.00 94 SER A O 1
ATOM 770 N N . LYS A 1 95 ? -10.308 2.257 1.249 1.00 95.31 95 LYS A N 1
ATOM 771 C CA . LYS A 1 95 ? -11.370 1.309 1.634 1.00 95.31 95 LYS A CA 1
ATOM 772 C C . LYS A 1 95 ? -11.478 1.171 3.153 1.00 95.31 95 LYS A C 1
ATOM 774 O O . LYS A 1 95 ? -12.589 1.163 3.683 1.00 95.31 95 LYS A O 1
ATOM 779 N N . ILE A 1 96 ? -10.337 1.103 3.847 1.00 95.19 96 ILE A N 1
ATOM 780 C CA . ILE A 1 96 ? -10.297 1.061 5.315 1.00 95.19 96 ILE A CA 1
ATOM 781 C C . ILE A 1 96 ? -10.887 2.352 5.889 1.00 95.19 96 ILE A C 1
ATOM 783 O O . ILE A 1 96 ? -11.766 2.278 6.739 1.00 95.19 96 ILE A O 1
ATOM 787 N N . THR A 1 97 ? -10.457 3.528 5.417 1.00 95.19 97 THR A N 1
ATOM 788 C CA . THR A 1 97 ? -10.952 4.810 5.950 1.00 95.19 97 THR A CA 1
ATOM 789 C C . THR A 1 97 ? -12.435 5.025 5.693 1.00 95.19 97 THR A C 1
ATOM 791 O O . THR A 1 97 ? -13.134 5.478 6.588 1.00 95.19 97 THR A O 1
ATOM 794 N N . ASN A 1 98 ? -12.934 4.650 4.514 1.00 95.69 98 ASN A N 1
ATOM 795 C CA . ASN A 1 98 ? -14.363 4.737 4.217 1.00 95.69 98 ASN A CA 1
ATOM 796 C C . ASN A 1 98 ? -15.166 3.818 5.146 1.00 95.69 98 ASN A C 1
ATOM 798 O O . ASN A 1 98 ? -16.173 4.234 5.696 1.00 95.69 98 ASN A O 1
ATOM 802 N N . SER A 1 99 ? -14.668 2.606 5.407 1.00 95.19 99 SER A N 1
ATOM 803 C CA . SER A 1 99 ? -15.324 1.680 6.337 1.00 95.19 99 SER A CA 1
ATOM 804 C C . SER A 1 99 ? -15.279 2.170 7.794 1.00 95.19 99 SER A C 1
ATOM 806 O O . SER A 1 99 ? -16.167 1.841 8.576 1.00 95.19 99 SER A O 1
ATOM 808 N N . ILE A 1 100 ? -14.253 2.941 8.178 1.00 94.62 100 ILE A N 1
ATOM 809 C CA . ILE A 1 100 ? -14.200 3.631 9.478 1.00 94.62 100 ILE A CA 1
ATOM 810 C C . ILE A 1 100 ? -15.279 4.712 9.540 1.00 94.62 100 ILE A C 1
ATOM 812 O O . ILE A 1 100 ? -16.000 4.779 10.531 1.00 94.62 100 ILE A O 1
ATOM 816 N N . ASP A 1 101 ? -15.411 5.523 8.490 1.00 95.00 101 ASP A N 1
ATOM 817 C CA . ASP A 1 101 ? -16.446 6.556 8.411 1.00 95.00 101 ASP A CA 1
ATOM 818 C C . ASP A 1 101 ? -17.856 5.958 8.413 1.00 95.00 101 ASP A C 1
ATOM 820 O O . ASP A 1 101 ? -18.744 6.517 9.056 1.00 95.00 101 ASP A O 1
ATOM 824 N N . ASP A 1 102 ? -18.053 4.800 7.780 1.00 95.06 102 ASP A N 1
ATOM 825 C CA . ASP A 1 102 ? -19.309 4.052 7.847 1.00 95.06 102 ASP A CA 1
ATOM 826 C C . ASP A 1 102 ? -19.609 3.610 9.288 1.00 95.06 102 ASP A C 1
ATOM 828 O O . ASP A 1 102 ? -20.693 3.877 9.794 1.00 95.06 102 ASP A O 1
ATOM 832 N N . VAL A 1 103 ? -18.644 3.002 9.996 1.00 94.81 103 VAL A N 1
ATOM 833 C CA . VAL A 1 103 ? -18.816 2.608 11.414 1.00 94.81 103 VAL A CA 1
ATOM 834 C C . VAL A 1 103 ? -19.088 3.817 12.308 1.00 94.81 103 VAL A C 1
ATOM 836 O O . VAL A 1 103 ? -19.911 3.737 13.216 1.00 94.81 103 VAL A O 1
ATOM 839 N N . TYR A 1 104 ? -18.413 4.937 12.061 1.00 93.62 104 TYR A N 1
ATOM 840 C CA . TYR A 1 104 ? -18.620 6.170 12.814 1.00 93.62 104 TYR A CA 1
ATOM 841 C C . TYR A 1 104 ? -20.009 6.766 12.565 1.00 93.62 104 TYR A C 1
ATOM 843 O O . TYR A 1 104 ? -20.659 7.222 13.502 1.00 93.62 104 TYR A O 1
ATOM 851 N N . SER A 1 105 ? -20.481 6.718 11.318 1.00 93.69 105 SER A N 1
ATOM 852 C CA . SER A 1 105 ? -21.807 7.211 10.930 1.00 93.69 105 SER A CA 1
ATOM 853 C C . SER A 1 105 ? -22.933 6.309 11.440 1.00 93.69 105 SER A C 1
ATOM 855 O O . SER A 1 105 ? -2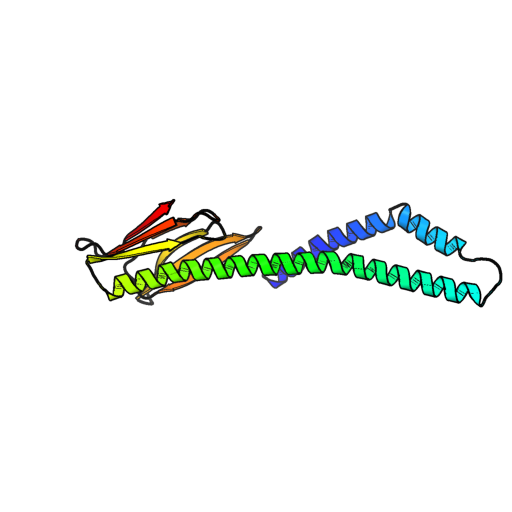3.966 6.816 11.870 1.00 93.69 105 SER A O 1
ATOM 857 N N . ASP A 1 106 ? -22.725 4.989 11.428 1.00 94.56 106 ASP A N 1
ATOM 858 C CA . ASP A 1 106 ? -23.664 4.000 11.971 1.00 94.56 106 ASP A CA 1
ATOM 859 C C . ASP A 1 106 ? -23.734 4.076 13.514 1.00 94.56 106 ASP A C 1
ATOM 861 O O . ASP A 1 106 ? -24.757 3.754 14.120 1.00 94.56 106 ASP A O 1
ATOM 865 N N . GLY A 1 107 ? -22.660 4.545 14.156 1.00 91.94 107 GLY A N 1
ATOM 866 C CA . GLY A 1 107 ? -22.600 4.847 15.583 1.00 91.94 107 GLY A CA 1
ATOM 867 C C . GLY A 1 107 ? -22.147 3.681 16.464 1.00 91.94 107 GLY A C 1
ATOM 868 O O . GLY A 1 107 ? -21.686 2.633 16.005 1.00 91.94 107 GLY A O 1
ATOM 869 N N . VAL A 1 108 ? -22.263 3.885 17.775 1.00 92.44 108 VAL A N 1
ATOM 870 C CA . VAL A 1 108 ? -21.812 2.950 18.814 1.00 92.44 108 VAL A CA 1
ATOM 871 C C . VAL A 1 108 ? -22.512 1.587 18.684 1.00 92.44 108 VAL A C 1
ATOM 873 O O . VAL A 1 108 ? -23.726 1.507 18.528 1.00 92.44 108 VAL A O 1
ATOM 876 N N . GLY A 1 109 ? -21.748 0.499 18.791 1.00 91.62 109 GLY A N 1
ATOM 877 C CA . GLY A 1 109 ? -22.196 -0.885 18.593 1.00 91.62 109 GLY A CA 1
ATOM 878 C C . GLY A 1 109 ? -21.991 -1.410 17.168 1.00 91.62 109 GLY A C 1
ATOM 879 O O . GLY A 1 109 ? -22.159 -2.608 16.926 1.00 91.62 109 GLY A O 1
ATOM 880 N N . SER A 1 110 ? -21.594 -0.546 16.233 1.00 94.56 110 SER A N 1
ATOM 881 C CA . SER A 1 110 ? -21.432 -0.900 14.823 1.00 94.56 110 SER A CA 1
ATOM 882 C C . SER A 1 110 ? -20.125 -1.630 14.537 1.00 94.56 110 SER A C 1
ATOM 884 O O . SER A 1 110 ? -19.097 -1.438 15.196 1.00 94.56 110 SER A O 1
ATOM 886 N N . LYS A 1 111 ? -20.160 -2.482 13.508 1.00 94.94 111 LYS A N 1
ATOM 887 C CA . LYS A 1 111 ? -19.025 -3.305 13.092 1.00 94.94 111 LYS A CA 1
ATOM 888 C C . LYS A 1 111 ? -18.999 -3.500 11.584 1.00 94.94 111 LYS A C 1
ATOM 890 O O . LYS A 1 111 ? -20.006 -3.854 10.975 1.00 94.94 111 LYS A O 1
ATOM 895 N N . ARG A 1 112 ? -17.813 -3.366 10.996 1.00 94.75 112 ARG A N 1
ATOM 896 C CA . ARG A 1 112 ? -17.532 -3.693 9.597 1.00 94.75 112 ARG A CA 1
ATOM 897 C C . ARG A 1 112 ? -16.328 -4.621 9.509 1.00 94.75 112 ARG A C 1
ATOM 899 O O . ARG A 1 112 ? -15.395 -4.562 10.309 1.00 94.75 112 ARG A O 1
ATOM 906 N N . ILE A 1 113 ? -16.376 -5.513 8.531 1.00 94.62 113 ILE A N 1
ATOM 907 C CA . ILE A 1 113 ? -15.288 -6.429 8.207 1.00 94.62 113 ILE A CA 1
ATOM 908 C C . ILE A 1 113 ? -14.997 -6.242 6.728 1.00 94.62 113 ILE A C 1
ATOM 910 O O . ILE A 1 113 ? -15.912 -6.334 5.911 1.00 94.62 113 ILE A O 1
ATOM 914 N N . LEU A 1 114 ? -13.734 -6.008 6.395 1.00 95.12 114 LEU A N 1
ATOM 915 C CA . LEU A 1 114 ? -13.274 -5.955 5.017 1.00 95.12 114 LEU A CA 1
ATOM 916 C C . LEU A 1 114 ? -12.005 -6.783 4.829 1.00 95.12 114 LEU A C 1
ATOM 918 O O . LEU A 1 114 ? -11.288 -7.085 5.784 1.00 95.12 114 LEU A O 1
ATOM 922 N N . TYR A 1 115 ? -1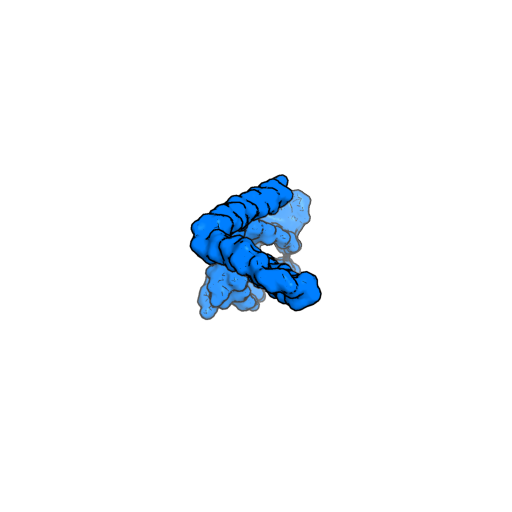1.742 -7.132 3.578 1.00 94.12 115 TYR A N 1
ATOM 923 C CA . TYR A 1 115 ? -10.535 -7.823 3.154 1.00 94.12 115 TYR A CA 1
ATOM 924 C C . TYR A 1 115 ? -9.674 -6.848 2.367 1.00 94.12 115 TYR A C 1
ATOM 926 O O . TYR A 1 115 ? -10.182 -6.151 1.486 1.00 94.12 115 TYR A O 1
ATOM 934 N N . VAL A 1 116 ? -8.399 -6.769 2.730 1.00 93.50 116 VAL A N 1
ATOM 935 C CA . VAL A 1 116 ? -7.456 -5.802 2.171 1.00 93.50 116 VAL A CA 1
ATOM 936 C C . VAL A 1 116 ? -6.155 -6.507 1.844 1.00 93.50 116 VAL A C 1
ATOM 938 O O . VAL A 1 116 ? -5.583 -7.184 2.696 1.00 93.50 116 VAL A O 1
ATOM 941 N N . GLU A 1 117 ? -5.658 -6.287 0.633 1.00 93.31 117 GLU A N 1
ATOM 942 C CA . GLU A 1 117 ? -4.363 -6.788 0.186 1.00 93.31 117 GLU A CA 1
ATOM 943 C C . GLU A 1 117 ? -3.488 -5.617 -0.254 1.00 93.31 117 GLU A C 1
ATOM 945 O O . GLU A 1 117 ? -3.792 -4.927 -1.223 1.00 93.31 117 GLU A O 1
ATOM 950 N N . MET A 1 118 ? -2.378 -5.385 0.450 1.00 91.06 118 MET A N 1
ATOM 951 C CA . MET A 1 118 ? -1.475 -4.284 0.117 1.00 91.06 118 MET A CA 1
ATOM 952 C C . MET A 1 118 ? -0.399 -4.748 -0.882 1.00 91.06 118 MET A C 1
ATOM 954 O O . MET A 1 118 ? 0.378 -5.647 -0.553 1.00 91.06 118 MET A O 1
ATOM 958 N N . PRO A 1 119 ? -0.229 -4.095 -2.049 1.00 89.31 119 PRO A N 1
ATOM 959 C CA . PRO A 1 119 ? 0.801 -4.467 -3.035 1.00 89.31 119 PRO A CA 1
ATOM 960 C C . PRO A 1 119 ? 2.238 -4.150 -2.576 1.00 89.31 119 PRO A C 1
ATOM 962 O O . PRO A 1 119 ? 3.230 -4.508 -3.228 1.00 89.31 119 PRO A O 1
ATOM 965 N N . LYS A 1 120 ? 2.368 -3.432 -1.454 1.00 86.06 120 LYS A N 1
ATOM 966 C CA . LYS A 1 120 ? 3.614 -3.104 -0.762 1.00 86.06 120 LYS A CA 1
ATOM 967 C C . LYS A 1 120 ? 3.419 -3.224 0.742 1.00 86.06 120 LYS A C 1
ATOM 969 O O . LYS A 1 120 ? 2.339 -2.942 1.254 1.00 86.06 120 LYS A O 1
ATOM 974 N N . GLU A 1 121 ? 4.489 -3.598 1.434 1.00 88.44 121 GLU A N 1
ATOM 975 C CA . GLU A 1 121 ? 4.508 -3.575 2.892 1.00 88.44 121 GLU A CA 1
ATOM 976 C C . GLU A 1 121 ? 4.255 -2.149 3.378 1.00 88.44 121 GLU A C 1
ATOM 978 O O . GLU A 1 121 ? 4.849 -1.194 2.870 1.00 88.44 121 GLU A O 1
ATOM 983 N N . THR A 1 122 ? 3.291 -2.011 4.281 1.00 88.00 122 THR A N 1
ATOM 984 C CA . THR A 1 122 ? 2.771 -0.711 4.687 1.00 88.00 122 THR A CA 1
ATOM 985 C C . THR A 1 122 ? 2.450 -0.726 6.169 1.00 88.00 122 THR A C 1
ATOM 987 O O . THR A 1 122 ? 1.650 -1.534 6.644 1.00 88.00 122 THR A O 1
ATOM 990 N N . TYR A 1 123 ? 3.022 0.237 6.884 1.00 89.69 123 TYR A N 1
ATOM 991 C CA . TYR A 1 123 ? 2.690 0.500 8.275 1.00 89.69 123 TYR A CA 1
ATOM 992 C C . TYR A 1 123 ? 1.741 1.695 8.358 1.00 89.69 123 TYR A C 1
ATOM 994 O O . TYR A 1 123 ? 2.106 2.805 7.960 1.00 89.69 123 TYR A O 1
ATOM 1002 N N . LEU A 1 124 ? 0.521 1.458 8.846 1.00 91.31 124 LEU A N 1
ATOM 1003 C CA . LEU A 1 124 ? -0.516 2.474 9.005 1.00 91.31 124 LEU A CA 1
ATOM 1004 C C . LEU A 1 124 ? -0.592 2.950 10.452 1.00 91.31 124 LEU A C 1
ATOM 1006 O O . LEU A 1 124 ? -0.710 2.149 11.379 1.00 91.31 124 LEU A O 1
ATOM 1010 N N . ILE A 1 125 ? -0.601 4.267 10.627 1.00 91.19 125 ILE A N 1
ATOM 1011 C CA . ILE A 1 125 ? -0.842 4.943 11.900 1.00 91.19 125 ILE A CA 1
ATOM 1012 C C . ILE A 1 125 ? -2.127 5.749 11.758 1.00 91.19 125 ILE A C 1
ATOM 1014 O O . ILE A 1 125 ? -2.193 6.654 10.928 1.00 91.19 125 ILE A O 1
ATOM 1018 N N . PHE A 1 126 ? -3.121 5.424 12.574 1.00 91.69 126 PHE A N 1
ATOM 1019 C CA . PHE A 1 126 ? -4.367 6.167 12.702 1.00 91.69 126 PHE A CA 1
ATOM 1020 C C . PHE A 1 126 ? -4.250 7.075 13.919 1.00 91.69 126 PHE A C 1
ATOM 1022 O O . PHE A 1 126 ? -3.972 6.603 15.020 1.00 91.69 126 PHE A O 1
ATOM 1029 N N . SER A 1 127 ? -4.435 8.368 13.706 1.00 89.69 127 SER A N 1
ATOM 1030 C CA . SER A 1 127 ? -4.341 9.406 14.731 1.00 89.69 127 SER A CA 1
ATOM 1031 C C . SER A 1 127 ? -5.436 10.434 14.516 1.00 89.69 127 SER A C 1
ATOM 1033 O O . SER A 1 127 ? -5.860 10.639 13.380 1.00 89.69 127 SER A O 1
ATOM 1035 N N . ASN A 1 128 ? -5.840 11.137 15.564 1.00 89.25 128 ASN A N 1
ATOM 1036 C CA . ASN A 1 128 ? -6.752 12.261 15.424 1.00 89.25 128 ASN A CA 1
ATOM 1037 C C . ASN A 1 128 ? -6.004 13.576 15.161 1.00 89.25 128 ASN A C 1
ATOM 1039 O O . ASN A 1 128 ? -4.870 13.782 15.593 1.00 89.25 128 ASN A O 1
ATOM 1043 N N . ASP A 1 129 ? -6.653 14.468 14.424 1.00 85.94 129 ASP A N 1
ATOM 1044 C CA . ASP A 1 129 ? -6.271 15.867 14.302 1.00 85.94 129 ASP A CA 1
ATOM 1045 C C . ASP A 1 129 ? -7.222 16.696 15.163 1.00 85.94 129 ASP A C 1
ATOM 1047 O O . ASP A 1 129 ? -8.393 16.897 14.820 1.00 85.94 129 ASP A O 1
ATOM 1051 N N . SER A 1 130 ? -6.718 17.161 16.305 1.00 77.81 130 SER A N 1
ATOM 1052 C CA . SER A 1 130 ? -7.498 17.916 17.287 1.00 77.81 130 SER A CA 1
ATOM 1053 C C . SER A 1 130 ? -7.989 19.268 16.764 1.00 77.81 130 SER A C 1
ATOM 1055 O O . SER A 1 130 ? -8.987 19.780 17.268 1.00 77.81 130 SER A O 1
ATOM 1057 N N . MET A 1 131 ? -7.337 19.837 15.744 1.00 81.38 131 MET A N 1
ATOM 1058 C CA . MET A 1 131 ? -7.741 21.112 15.143 1.00 81.38 131 MET A CA 1
ATOM 1059 C C . MET A 1 131 ? -8.900 20.923 14.165 1.00 81.38 131 MET A C 1
ATOM 1061 O O . MET A 1 131 ? -9.816 21.742 14.118 1.00 81.38 131 MET A O 1
ATOM 1065 N N . LEU A 1 132 ? -8.866 19.842 13.381 1.00 80.44 132 LEU A N 1
ATOM 1066 C CA . LEU A 1 132 ? -9.852 19.583 12.329 1.00 80.44 132 LEU A CA 1
ATOM 1067 C C . LEU A 1 132 ? -11.033 18.723 12.790 1.00 80.44 132 LEU A C 1
ATOM 1069 O O . LEU A 1 132 ? -11.995 18.607 12.032 1.00 80.44 132 LEU A O 1
ATOM 1073 N N . LYS A 1 133 ? -10.969 18.138 13.998 1.00 84.50 133 LYS A N 1
ATOM 1074 C CA . LYS A 1 133 ? -11.920 17.124 14.498 1.00 84.50 133 LYS A CA 1
ATOM 1075 C C . LYS A 1 133 ? -12.118 15.995 13.487 1.00 84.50 133 LYS A C 1
ATOM 1077 O O . LYS A 1 133 ? -13.236 15.659 13.110 1.00 84.50 133 LYS A O 1
ATOM 1082 N N . LYS A 1 134 ? -10.999 15.485 12.974 1.00 88.69 134 LYS A N 1
ATOM 1083 C CA . LYS A 1 134 ? -10.957 14.458 11.931 1.00 88.69 134 LYS A CA 1
ATOM 1084 C C . LYS A 1 134 ? -9.857 13.456 12.205 1.00 88.69 134 LYS A C 1
ATOM 1086 O O . LYS A 1 134 ? -8.835 13.787 12.805 1.00 88.69 134 LYS A O 1
ATOM 1091 N N . GLY A 1 135 ? -10.047 12.245 11.714 1.00 87.81 135 GLY A N 1
ATOM 1092 C CA . GLY A 1 135 ? -9.030 11.213 11.724 1.00 87.81 135 GLY A CA 1
ATOM 1093 C C . GLY A 1 135 ? -8.060 11.378 10.563 1.00 87.81 135 GLY A C 1
ATOM 1094 O O . GLY A 1 135 ? -8.415 11.792 9.458 1.00 87.81 135 GLY A O 1
ATOM 1095 N N . ILE A 1 136 ? -6.803 11.044 10.813 1.00 90.25 136 ILE A N 1
ATOM 1096 C CA . ILE A 1 136 ? -5.736 11.002 9.824 1.00 90.25 136 ILE A CA 1
ATOM 1097 C C . ILE A 1 136 ? -5.127 9.612 9.869 1.00 90.25 136 ILE A C 1
ATOM 1099 O O . ILE A 1 136 ? -4.669 9.156 10.916 1.00 90.25 136 ILE A O 1
ATOM 1103 N N . VAL A 1 137 ? -5.053 8.968 8.707 1.00 91.19 137 VAL A N 1
ATOM 1104 C CA . VAL A 1 137 ? -4.216 7.788 8.520 1.00 91.19 137 VAL A CA 1
ATOM 1105 C C . VAL A 1 137 ? -2.954 8.176 7.774 1.00 91.19 137 VAL A C 1
ATOM 1107 O O . VAL A 1 137 ? -2.978 8.867 6.752 1.00 91.19 137 VAL A O 1
ATOM 1110 N N . THR A 1 138 ? -1.843 7.711 8.319 1.00 88.12 138 THR A N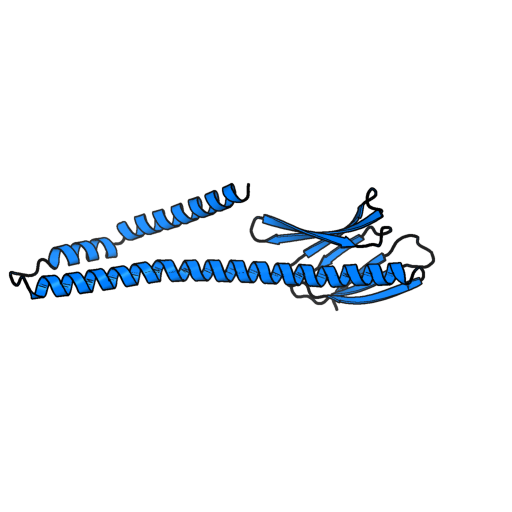 1
ATOM 1111 C CA . THR A 1 138 ? -0.512 7.881 7.770 1.00 88.12 138 THR A CA 1
ATOM 1112 C C . THR A 1 138 ? 0.056 6.512 7.437 1.00 88.12 138 THR A C 1
ATOM 1114 O O . THR A 1 138 ? 0.290 5.714 8.338 1.00 88.12 138 THR A O 1
ATOM 1117 N N . GLY A 1 139 ? 0.282 6.246 6.154 1.00 84.75 139 GLY A N 1
ATOM 1118 C CA . GLY A 1 139 ? 0.976 5.055 5.681 1.00 84.75 139 GLY A CA 1
ATOM 1119 C C . GLY A 1 139 ? 2.407 5.379 5.286 1.00 84.75 139 GLY A C 1
ATOM 1120 O O . GLY A 1 139 ? 2.616 6.182 4.375 1.00 84.75 139 GLY A O 1
ATOM 1121 N N . ASN A 1 140 ? 3.383 4.756 5.944 1.00 80.62 140 ASN A N 1
ATOM 1122 C CA . ASN A 1 140 ? 4.774 4.822 5.504 1.00 80.62 140 ASN A CA 1
ATOM 1123 C C . ASN A 1 140 ? 5.041 3.690 4.512 1.00 80.62 140 ASN A C 1
ATOM 1125 O O . ASN A 1 140 ? 4.875 2.517 4.843 1.00 80.62 140 ASN A O 1
ATOM 1129 N N . LEU A 1 141 ? 5.440 4.067 3.298 1.00 72.56 141 LEU A N 1
ATOM 1130 C CA . LEU A 1 141 ? 5.893 3.149 2.263 1.00 72.56 141 LEU A CA 1
ATOM 1131 C C . LEU A 1 141 ? 7.401 3.285 2.113 1.00 72.56 141 LEU A C 1
ATOM 1133 O O . LEU A 1 141 ? 7.883 4.314 1.627 1.00 72.56 141 LEU A O 1
ATOM 1137 N N . ASP A 1 142 ? 8.128 2.230 2.461 1.00 63.69 142 ASP A N 1
ATOM 1138 C CA . ASP A 1 142 ? 9.537 2.123 2.112 1.00 63.69 142 ASP A CA 1
ATOM 1139 C C . ASP A 1 142 ? 9.641 1.813 0.616 1.00 63.69 142 ASP A C 1
ATOM 1141 O O . ASP A 1 142 ? 9.313 0.729 0.127 1.00 63.69 142 ASP A O 1
ATOM 1145 N N . ALA A 1 143 ? 10.047 2.813 -0.160 1.00 52.44 143 ALA A N 1
ATOM 1146 C CA . ALA A 1 143 ? 10.299 2.669 -1.581 1.00 52.44 143 ALA A CA 1
ATOM 1147 C C . ALA A 1 143 ? 11.728 3.128 -1.861 1.00 52.44 143 ALA A C 1
ATOM 1149 O O . ALA A 1 143 ? 11.974 4.323 -1.964 1.00 52.44 143 ALA A O 1
ATOM 1150 N N . PHE A 1 144 ? 12.656 2.168 -1.984 1.00 46.28 144 PHE A N 1
ATOM 1151 C CA . PHE A 1 144 ? 14.034 2.365 -2.458 1.00 46.28 144 PHE A CA 1
ATOM 1152 C C . PHE A 1 144 ? 14.675 3.689 -1.985 1.00 46.28 144 PHE A C 1
ATOM 1154 O O . PHE A 1 144 ? 14.712 4.671 -2.724 1.00 46.28 144 PHE A O 1
ATOM 1161 N N . ASN A 1 145 ? 15.190 3.700 -0.751 1.00 43.97 145 ASN A N 1
ATOM 1162 C CA . ASN A 1 145 ? 15.887 4.826 -0.103 1.00 43.97 145 ASN A CA 1
ATOM 1163 C C . ASN A 1 145 ? 15.064 6.111 0.125 1.00 43.97 145 ASN A C 1
ATOM 1165 O O . ASN A 1 145 ? 15.624 7.109 0.578 1.00 43.97 145 ASN A O 1
ATOM 1169 N N . TYR A 1 146 ? 13.749 6.084 -0.113 1.00 53.12 146 TYR A N 1
ATOM 1170 C CA . TYR A 1 146 ? 12.825 7.153 0.261 1.00 53.12 146 TYR A CA 1
ATOM 1171 C C . TYR A 1 146 ? 11.602 6.581 0.976 1.00 53.12 146 TYR A C 1
ATOM 1173 O O . TYR A 1 146 ? 10.956 5.654 0.485 1.00 53.12 146 TYR A O 1
ATOM 1181 N N . SER A 1 147 ? 11.239 7.175 2.112 1.00 62.06 147 SER A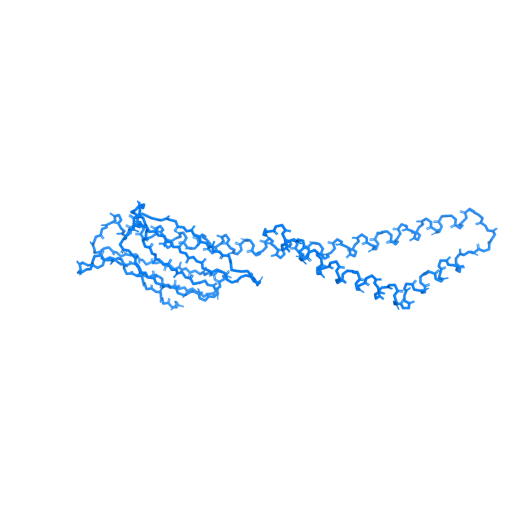 N 1
ATOM 1182 C CA . SER A 1 147 ? 9.928 6.960 2.713 1.00 62.06 147 SER A CA 1
ATOM 1183 C C . SER A 1 147 ? 8.928 7.872 2.006 1.00 62.06 147 SER A C 1
ATOM 1185 O O . SER A 1 147 ? 9.034 9.100 2.038 1.00 62.06 147 SER A O 1
ATOM 1187 N N . LYS A 1 148 ? 7.961 7.281 1.299 1.00 71.31 148 LYS A N 1
ATOM 1188 C CA . LYS A 1 148 ? 6.831 8.040 0.756 1.00 71.31 148 LYS A CA 1
ATOM 1189 C C . LYS A 1 148 ? 5.653 7.869 1.698 1.00 71.31 148 LYS A C 1
ATOM 1191 O O . LYS A 1 148 ? 5.228 6.753 1.980 1.00 71.31 148 LYS A O 1
ATOM 1196 N N . GLN A 1 149 ? 5.144 8.989 2.187 1.00 80.56 149 GLN A N 1
ATOM 1197 C CA . GLN A 1 149 ? 4.042 9.010 3.134 1.00 80.56 149 GLN A CA 1
ATOM 1198 C C . GLN A 1 149 ? 2.719 9.166 2.378 1.00 80.56 149 GLN A C 1
ATOM 1200 O O . GLN A 1 149 ? 2.542 10.111 1.604 1.00 80.56 149 GLN A O 1
ATOM 1205 N N . ILE A 1 150 ? 1.785 8.244 2.592 1.00 85.19 150 ILE A N 1
ATOM 1206 C CA . ILE A 1 150 ? 0.385 8.421 2.205 1.00 85.19 150 ILE A CA 1
ATOM 1207 C C . ILE A 1 150 ? -0.335 9.029 3.401 1.00 85.19 150 ILE A C 1
ATOM 1209 O O . ILE A 1 150 ? -0.323 8.450 4.483 1.00 85.19 150 ILE A O 1
ATOM 1213 N N . LYS A 1 151 ? -0.979 10.178 3.197 1.00 90.06 151 LYS A N 1
ATOM 1214 C CA . LYS A 1 151 ? -1.854 10.808 4.186 1.00 90.06 151 LYS A CA 1
ATOM 1215 C C . LYS A 1 151 ? -3.276 10.842 3.635 1.00 90.06 151 LYS A C 1
ATOM 1217 O O . LYS A 1 151 ? -3.491 11.379 2.547 1.00 90.06 151 LYS A O 1
ATOM 1222 N N . ILE A 1 152 ? -4.224 10.266 4.368 1.00 91.12 152 ILE A N 1
ATOM 1223 C CA . ILE A 1 152 ? -5.656 10.310 4.044 1.00 91.12 152 ILE A CA 1
ATOM 1224 C C . ILE A 1 152 ? -6.394 10.801 5.285 1.00 91.12 152 ILE A C 1
ATOM 1226 O O . ILE A 1 152 ? -6.097 10.367 6.396 1.00 91.12 152 ILE A O 1
ATOM 1230 N N . MET A 1 153 ? -7.312 11.741 5.089 1.00 91.88 153 MET A N 1
ATOM 1231 C CA . MET A 1 153 ? -8.158 12.281 6.147 1.00 91.88 153 MET A CA 1
ATOM 1232 C C . MET A 1 153 ? -9.547 11.655 6.046 1.00 91.88 153 MET A C 1
ATOM 1234 O O . MET A 1 153 ? -10.046 11.474 4.937 1.00 91.88 153 MET A O 1
ATOM 1238 N N . PHE A 1 154 ? -10.147 11.353 7.189 1.00 91.50 154 PHE A N 1
ATOM 1239 C CA . PHE A 1 154 ? -11.477 10.763 7.322 1.00 91.50 154 PHE A CA 1
ATOM 1240 C C . PHE A 1 154 ? -12.222 11.424 8.489 1.00 91.50 154 PHE A C 1
ATOM 1242 O O . PHE A 1 154 ? -11.648 12.241 9.213 1.00 91.50 154 PHE A O 1
ATOM 1249 N N . ASN A 1 155 ? -13.518 11.173 8.622 1.00 90.56 155 ASN A N 1
ATOM 1250 C CA . ASN A 1 155 ? -14.386 11.934 9.518 1.00 90.56 155 ASN A CA 1
ATOM 1251 C C . ASN A 1 155 ? -14.290 11.494 10.983 1.00 90.56 155 ASN A C 1
ATOM 1253 O O . ASN A 1 155 ? -14.379 12.352 11.854 1.00 90.56 155 ASN A O 1
ATOM 1257 N N . ALA A 1 156 ? -14.065 10.209 11.263 1.00 87.00 156 ALA A N 1
ATOM 1258 C CA . ALA A 1 156 ? -13.981 9.721 12.642 1.00 87.00 156 ALA A CA 1
ATOM 1259 C C . ALA A 1 156 ? -12.773 10.297 13.410 1.00 87.00 156 ALA A C 1
ATOM 1261 O O . ALA A 1 156 ? -11.633 10.168 12.966 1.00 87.00 156 ALA A O 1
ATOM 1262 N N . ASP A 1 157 ? -13.001 10.898 14.579 1.00 87.19 157 ASP A N 1
ATOM 1263 C CA . ASP A 1 157 ? -11.986 11.579 15.403 1.00 87.19 157 ASP A CA 1
ATOM 1264 C C . ASP A 1 157 ? -11.588 10.814 16.681 1.00 87.19 157 ASP A C 1
ATOM 1266 O O . ASP A 1 157 ? -10.625 11.174 17.365 1.00 87.19 157 ASP A O 1
ATOM 1270 N N . ASN A 1 158 ? -12.276 9.713 16.968 1.00 87.50 158 ASN A N 1
ATOM 1271 C CA . ASN A 1 158 ? -12.116 8.859 18.144 1.00 87.50 158 ASN A CA 1
ATOM 1272 C C . ASN A 1 158 ? -11.308 7.587 17.838 1.00 87.50 158 ASN A C 1
ATOM 1274 O O . ASN A 1 158 ? -11.724 6.463 18.129 1.00 87.50 158 ASN A O 1
ATOM 1278 N N . ILE A 1 159 ? -10.146 7.744 17.199 1.00 87.06 159 ILE A N 1
ATOM 1279 C CA . ILE A 1 159 ? -9.326 6.604 16.786 1.00 87.06 159 ILE A CA 1
ATOM 1280 C C . ILE A 1 159 ? -7.839 6.833 17.030 1.00 87.06 159 ILE A C 1
ATOM 1282 O O . ILE A 1 159 ? -7.258 7.857 16.670 1.00 87.06 159 ILE A O 1
ATOM 1286 N N . ASN A 1 160 ? -7.210 5.827 17.630 1.00 88.75 160 ASN A N 1
ATOM 1287 C CA . ASN A 1 160 ? -5.768 5.754 17.798 1.00 88.75 160 ASN A CA 1
ATOM 1288 C C . ASN A 1 160 ? -5.346 4.289 17.695 1.00 88.75 160 ASN A C 1
ATOM 1290 O O . ASN A 1 160 ? -5.497 3.518 18.641 1.00 88.75 160 ASN A O 1
ATOM 1294 N N . SER A 1 161 ? -4.879 3.884 16.519 1.00 89.94 161 SER A N 1
ATOM 1295 C CA . SER A 1 161 ? -4.490 2.497 16.269 1.00 89.94 161 SER A CA 1
ATOM 1296 C C . SER A 1 161 ? -3.364 2.417 15.252 1.00 89.94 161 SER A C 1
ATOM 1298 O O . SER A 1 161 ? -3.064 3.367 14.526 1.00 89.94 161 SER A O 1
ATOM 1300 N N . ARG A 1 162 ? -2.704 1.266 15.223 1.00 91.31 162 ARG A N 1
ATOM 1301 C CA . ARG A 1 162 ? -1.590 0.963 14.334 1.00 91.31 162 ARG A CA 1
ATOM 1302 C C . ARG A 1 162 ? -1.851 -0.391 13.707 1.00 91.31 162 ARG A C 1
ATOM 1304 O O . ARG A 1 162 ? -2.122 -1.349 14.423 1.00 91.31 162 ARG A O 1
ATOM 1311 N N . LEU A 1 163 ? -1.750 -0.464 12.387 1.00 91.25 163 LEU A N 1
ATOM 1312 C CA . LEU A 1 163 ? -1.892 -1.709 11.639 1.00 91.25 163 LEU A CA 1
ATOM 1313 C C . LEU A 1 163 ? -0.651 -1.910 10.778 1.00 91.25 163 LEU A C 1
ATOM 1315 O O . LEU A 1 163 ? -0.171 -0.970 10.145 1.00 91.25 163 LEU A O 1
ATOM 1319 N N . ASN A 1 164 ? -0.150 -3.140 10.742 1.00 90.62 164 ASN A N 1
ATOM 1320 C CA . ASN A 1 164 ? 0.949 -3.512 9.864 1.00 90.62 164 ASN A CA 1
ATOM 1321 C C . ASN A 1 164 ? 0.461 -4.497 8.806 1.00 90.62 164 ASN A C 1
ATOM 1323 O O . ASN A 1 164 ? -0.121 -5.525 9.151 1.00 90.62 164 ASN A O 1
ATOM 1327 N N . PHE A 1 165 ? 0.724 -4.189 7.541 1.00 90.12 165 PHE A N 1
ATOM 1328 C CA . PHE A 1 165 ? 0.370 -5.030 6.408 1.00 90.12 165 PHE A CA 1
ATOM 1329 C C . PHE A 1 165 ? 1.637 -5.467 5.695 1.00 90.12 165 PHE A C 1
ATOM 1331 O O . PHE A 1 165 ? 2.373 -4.634 5.163 1.00 90.12 165 PHE A O 1
ATOM 1338 N N . LYS A 1 166 ? 1.863 -6.778 5.633 1.00 89.19 166 LYS A N 1
ATOM 1339 C CA . LYS A 1 166 ? 2.890 -7.350 4.765 1.00 89.19 166 LYS A CA 1
ATOM 1340 C C . LYS A 1 166 ? 2.438 -7.299 3.308 1.00 89.19 166 LYS A C 1
ATOM 1342 O O . LYS A 1 166 ? 1.249 -7.312 2.995 1.00 89.19 166 LYS A O 1
ATOM 1347 N N . LYS A 1 167 ? 3.420 -7.257 2.413 1.00 89.56 167 LYS A N 1
ATOM 1348 C CA . LYS A 1 167 ? 3.204 -7.216 0.967 1.00 89.56 167 LYS A CA 1
ATOM 1349 C C . LYS A 1 167 ? 2.461 -8.461 0.462 1.00 89.56 167 LYS A C 1
ATOM 1351 O O . LYS A 1 167 ? 2.907 -9.571 0.734 1.00 89.56 167 LYS A O 1
ATOM 1356 N N . ASN A 1 168 ? 1.444 -8.252 -0.377 1.00 87.19 168 ASN A N 1
ATOM 1357 C CA . ASN A 1 168 ? 0.686 -9.281 -1.102 1.00 87.19 168 ASN A CA 1
ATOM 1358 C C . ASN A 1 168 ? 0.107 -10.377 -0.190 1.00 87.19 168 ASN A C 1
ATOM 1360 O O . ASN A 1 168 ? 0.050 -11.546 -0.566 1.00 87.19 168 ASN A O 1
ATOM 1364 N N . ILE A 1 169 ? -0.265 -10.010 1.036 1.00 90.94 169 ILE A N 1
ATOM 1365 C CA . ILE A 1 169 ? -0.999 -10.882 1.950 1.00 90.94 169 ILE A CA 1
ATOM 1366 C C . ILE A 1 169 ? -2.385 -10.282 2.133 1.00 90.94 169 ILE A C 1
ATOM 1368 O O . ILE A 1 169 ? -2.524 -9.073 2.335 1.00 90.94 169 ILE A O 1
ATOM 1372 N N . ASN A 1 170 ? -3.401 -11.136 2.064 1.00 91.56 170 ASN A N 1
ATOM 1373 C CA . ASN A 1 170 ? -4.767 -10.735 2.334 1.00 91.56 170 ASN A CA 1
ATOM 1374 C C . ASN A 1 170 ? -4.984 -10.668 3.850 1.00 91.56 170 ASN A C 1
ATOM 1376 O O . ASN A 1 170 ? -4.762 -11.639 4.572 1.00 91.56 170 ASN A O 1
ATOM 1380 N N . TYR A 1 171 ? -5.411 -9.511 4.338 1.00 93.00 171 TYR A N 1
ATOM 1381 C CA . TYR A 1 171 ? -5.740 -9.299 5.738 1.00 93.00 171 TYR A CA 1
ATOM 1382 C C . TYR A 1 171 ? -7.240 -9.100 5.888 1.00 93.00 171 TYR A C 1
ATOM 1384 O O . TYR A 1 171 ? -7.849 -8.259 5.224 1.00 93.00 171 TYR A O 1
ATOM 1392 N N . LYS A 1 172 ? -7.823 -9.810 6.849 1.00 94.75 172 LYS A N 1
ATOM 1393 C CA . LYS A 1 172 ? -9.151 -9.509 7.366 1.00 94.75 172 LYS A CA 1
ATOM 1394 C C . LYS A 1 172 ? -9.031 -8.355 8.357 1.00 94.75 172 LYS A C 1
ATOM 1396 O O . LYS A 1 172 ? -8.511 -8.526 9.461 1.00 94.75 172 LYS A O 1
ATOM 1401 N N . VAL A 1 173 ? -9.526 -7.184 7.973 1.00 94.44 173 VAL A N 1
ATOM 1402 C CA . VAL A 1 173 ? -9.576 -5.992 8.824 1.00 94.44 173 VAL A CA 1
ATOM 1403 C C . VAL A 1 173 ? -10.956 -5.901 9.458 1.00 94.44 173 VAL A C 1
ATOM 1405 O O . VAL A 1 173 ? -11.976 -5.836 8.774 1.00 94.44 173 VAL A O 1
ATOM 1408 N N . THR A 1 174 ? -10.982 -5.917 10.785 1.00 94.88 174 THR A N 1
ATOM 1409 C CA . THR A 1 174 ? -12.184 -5.719 11.591 1.00 94.88 174 THR A CA 1
ATOM 1410 C C . THR A 1 174 ? -12.159 -4.322 12.186 1.00 94.88 174 THR A C 1
ATOM 1412 O O . THR A 1 174 ? -11.192 -3.947 12.853 1.00 94.88 174 THR A O 1
ATOM 1415 N N . ILE A 1 175 ? -13.232 -3.580 11.941 1.00 95.38 175 ILE A N 1
ATOM 1416 C CA . ILE A 1 175 ? -13.455 -2.220 12.419 1.00 95.38 175 ILE A CA 1
ATOM 1417 C C . ILE A 1 175 ? -14.698 -2.278 13.293 1.00 95.38 175 ILE A C 1
ATOM 1419 O O . ILE A 1 175 ? -15.763 -2.674 12.820 1.00 95.38 175 ILE A O 1
ATOM 1423 N N . GLU A 1 176 ? -14.568 -1.938 14.567 1.00 94.75 176 GLU A N 1
ATOM 1424 C CA . GLU A 1 176 ? -15.684 -1.989 15.510 1.00 94.75 176 GLU A CA 1
ATOM 1425 C C . GLU A 1 176 ? -15.694 -0.756 16.408 1.00 94.75 176 GLU A C 1
ATOM 1427 O O . GLU A 1 176 ? -14.636 -0.287 16.828 1.00 94.75 176 GLU A O 1
ATOM 1432 N N . TRP A 1 177 ? -16.890 -0.254 16.716 1.00 94.56 177 TRP A N 1
ATOM 1433 C CA . TRP A 1 177 ? -17.111 0.719 17.781 1.00 94.56 177 TRP A CA 1
ATOM 1434 C C . TRP A 1 177 ? -17.855 0.027 18.929 1.00 94.56 177 TRP A C 1
ATOM 1436 O O . TRP A 1 177 ? -19.079 -0.079 18.892 1.00 94.56 177 TRP A O 1
ATOM 1446 N N . PRO A 1 178 ? -17.148 -0.509 19.936 1.00 91.38 178 PRO A N 1
ATOM 1447 C CA . PRO A 1 178 ? -17.790 -1.184 21.059 1.00 91.38 178 PRO A CA 1
ATOM 1448 C C . PRO A 1 178 ? -18.636 -0.236 21.915 1.00 91.38 178 PRO A C 1
ATOM 1450 O O . PRO A 1 178 ? -18.309 0.937 22.067 1.00 91.38 178 PRO A O 1
ATOM 1453 N N . ILE A 1 179 ? -19.687 -0.780 22.534 1.00 88.19 179 ILE A N 1
ATOM 1454 C CA . ILE A 1 179 ? -20.647 -0.025 23.362 1.00 88.19 179 ILE A CA 1
ATOM 1455 C C . ILE A 1 179 ? -19.999 0.574 24.615 1.00 88.19 179 ILE A C 1
ATOM 1457 O O . ILE A 1 179 ? -20.389 1.641 25.075 1.00 88.19 179 ILE A O 1
ATOM 1461 N N . GLU A 1 180 ? -18.981 -0.095 25.145 1.00 83.69 180 GLU A N 1
ATOM 1462 C CA . GLU A 1 180 ? -18.313 0.280 26.395 1.00 83.69 180 GLU A CA 1
ATOM 1463 C C . GLU A 1 180 ? -17.091 1.186 26.179 1.00 83.69 180 GLU A C 1
ATOM 1465 O O . GLU A 1 180 ? -16.390 1.521 27.132 1.00 83.69 180 GLU A O 1
ATOM 1470 N N . THR A 1 181 ? -16.798 1.572 24.933 1.00 83.88 181 THR A N 1
ATOM 1471 C CA . THR A 1 181 ? -15.590 2.330 24.595 1.00 83.88 181 THR A CA 1
ATOM 1472 C C . THR A 1 181 ? -15.911 3.554 23.754 1.00 83.88 181 THR A C 1
ATOM 1474 O O . THR A 1 181 ? -16.618 3.473 22.753 1.00 83.88 181 THR A O 1
ATOM 1477 N N . GLU A 1 182 ? -15.290 4.680 24.086 1.00 85.62 182 GLU A N 1
ATOM 1478 C CA . GLU A 1 182 ? -15.419 5.912 23.300 1.00 85.62 182 GLU A CA 1
ATOM 1479 C C . GLU A 1 182 ? -14.686 5.840 21.953 1.00 85.62 182 GLU A C 1
ATOM 1481 O O . GLU A 1 182 ? -14.971 6.643 21.071 1.00 85.62 182 GLU A O 1
ATOM 1486 N N . ASN A 1 183 ? -13.775 4.876 21.774 1.00 89.44 183 ASN A N 1
ATOM 1487 C CA . ASN A 1 183 ? -12.891 4.786 20.613 1.00 89.44 183 ASN A CA 1
ATOM 1488 C C . ASN A 1 183 ? -13.253 3.640 19.662 1.00 89.44 183 ASN A C 1
ATOM 1490 O O . ASN A 1 183 ? -13.616 2.544 20.093 1.00 89.44 183 ASN A O 1
ATOM 1494 N N . ILE A 1 184 ? -13.030 3.867 18.367 1.00 90.62 184 ILE A N 1
ATOM 1495 C CA . ILE A 1 184 ? -13.077 2.824 17.339 1.00 90.62 184 ILE A CA 1
ATOM 1496 C C . ILE A 1 184 ? -11.830 1.944 17.453 1.00 90.62 184 ILE A C 1
ATOM 1498 O O . ILE A 1 184 ? -10.694 2.428 17.504 1.00 90.62 184 ILE A O 1
ATOM 1502 N N . ILE A 1 185 ? -12.039 0.629 17.448 1.00 91.44 185 ILE A N 1
ATOM 1503 C CA . ILE A 1 185 ? -10.985 -0.378 17.519 1.00 91.44 185 ILE A CA 1
ATOM 1504 C C . ILE A 1 185 ? -10.769 -0.982 16.131 1.00 91.44 185 ILE A C 1
ATOM 1506 O O . ILE A 1 185 ? -11.699 -1.432 15.462 1.00 91.44 185 ILE A O 1
ATOM 1510 N N . LEU A 1 186 ? -9.501 -1.025 15.723 1.00 92.88 186 LEU A N 1
ATOM 1511 C CA . LEU A 1 186 ? -9.047 -1.655 14.487 1.00 92.88 186 LEU A CA 1
ATOM 1512 C C . LEU A 1 186 ? -8.222 -2.896 14.810 1.00 92.88 186 LEU A C 1
ATOM 1514 O O . LEU A 1 186 ? -7.280 -2.819 15.600 1.00 92.88 186 LEU A O 1
ATOM 1518 N N . LYS A 1 187 ? -8.541 -4.019 14.166 1.00 92.44 187 LYS A N 1
ATOM 1519 C CA . LYS A 1 187 ? -7.779 -5.273 14.259 1.00 92.44 187 LYS A CA 1
ATOM 1520 C C . LYS A 1 187 ? -7.558 -5.833 12.861 1.00 92.44 187 LYS A C 1
ATOM 1522 O O . LYS A 1 187 ? -8.511 -5.923 12.091 1.00 92.44 187 LYS A O 1
ATOM 1527 N N . ASN A 1 188 ? -6.337 -6.246 12.541 1.00 90.62 188 ASN A N 1
ATOM 1528 C CA . ASN A 1 188 ? -6.044 -6.990 11.320 1.00 90.62 188 ASN A CA 1
ATOM 1529 C C . ASN A 1 188 ? -5.534 -8.395 11.654 1.00 90.62 188 ASN A C 1
ATOM 1531 O O . ASN A 1 188 ? -4.732 -8.574 12.567 1.00 90.62 188 ASN A O 1
ATOM 1535 N N . VAL A 1 189 ? -6.013 -9.389 10.912 1.00 90.44 189 VAL A N 1
ATOM 1536 C CA . VAL A 1 189 ? -5.579 -10.787 11.024 1.00 90.44 189 VAL A CA 1
ATOM 1537 C C . VAL A 1 189 ? -5.299 -11.301 9.617 1.00 90.44 189 VAL A C 1
ATOM 1539 O O . VAL A 1 189 ? -6.060 -10.995 8.699 1.00 90.44 189 VAL A O 1
ATOM 1542 N N . GLU A 1 190 ? -4.195 -12.026 9.438 1.00 87.38 190 GLU A N 1
ATOM 1543 C CA . GLU A 1 190 ? -3.879 -12.703 8.171 1.00 87.38 190 GLU A CA 1
ATOM 1544 C C . GLU A 1 190 ? -5.015 -13.695 7.851 1.00 87.38 190 GLU A C 1
ATOM 1546 O O . GLU A 1 190 ? -5.442 -14.442 8.736 1.00 87.38 190 GLU A O 1
ATOM 1551 N N . ALA A 1 191 ? -5.573 -13.602 6.639 1.00 73.00 191 ALA A N 1
ATOM 1552 C CA . ALA A 1 191 ? -6.737 -14.377 6.203 1.00 73.00 191 ALA A CA 1
ATOM 1553 C C . ALA A 1 191 ? -6.348 -15.717 5.569 1.00 73.00 191 ALA A C 1
ATOM 1555 O O . ALA A 1 191 ? -5.297 -15.770 4.891 1.00 73.00 191 ALA A O 1
#

Radius of gyration: 28.96 Å; chains: 1; bounding box: 66×36×82 Å